Protein AF-A0A0R2QJ36-F1 (afdb_monomer_lite)

Sequence (209 aa):
MSFPIIGLIADDLTLTSFTDEANKLGVTINFSAKKFETDQLVEFSKLCDVLCIEPNHISLSALKTIQRSGVLTYPPIQTIEQLDTIQKHQPTNEMYSILVARSGHAQVSTWPISLITGNISITPVPGMSEELASRIQLSVIKLAGEIGLVGAVELIVDADDFTKLISINWLNPVVQDNLSVGSITSYAEQFLRAVLDLPLGSTEALRSY

Secondary structure (DSSP, 8-state):
-PPPEEEEES-GGGHHHHHHHHHHHTPEEEEE-SPPPHHHHHHHHTT-SEEEE-GGGS-HHHHHHHHHTT-EEES-HHHHHHHHTSPP---SS-EEEEEEEE-TT--EEEPPPEEEETTEEESSPTT--HHHHHHHHHHHHHHHHHTT--EEEEEEEESS-TTSEEEEESSS-TTHHHHHHHBSS-HHHHHHHHHTTPPPPP--BSS--

pLDDT: mean 91.34, std 8.22, range [50.97, 98.12]

Foldseek 3Di:
DQAFEEEEADAPVLCPVLCVLCVVVVYHYDYDPAQDDLVRVLVSQVVGQEYEYWPVSYDLVSVVVNVVVVHHYPPHSLLVVVVVPADADDAPFKKKKKKKAAALVGDIDIAQIWIDGPLDIDPRDPPDDPVNRVVLNVVVSVSCVVSVGFFMKIWIAHPVDRSHTHDIGHSDDSCQVVQVQFFPAGSSNQRVCRNVVHDGDGNYTPDDD

Radius of gyration: 16.8 Å; chains: 1; bounding box: 48×31×51 Å

Structure (mmCIF, N/CA/C/O backbone):
data_AF-A0A0R2QJ36-F1
#
_entry.id   AF-A0A0R2QJ36-F1
#
loop_
_atom_site.group_PDB
_atom_site.id
_atom_site.type_symbol
_atom_site.label_atom_id
_atom_site.label_alt_id
_atom_site.label_comp_id
_atom_site.label_asym_id
_atom_site.label_entity_id
_atom_site.label_seq_id
_atom_site.pdbx_PDB_ins_code
_atom_site.Cartn_x
_atom_site.Cartn_y
_atom_site.Cartn_z
_atom_site.occupancy
_atom_site.B_iso_or_equiv
_atom_site.auth_seq_id
_atom_site.auth_comp_id
_atom_site.auth_asym_id
_atom_site.auth_atom_id
_atom_site.pdbx_PDB_model_num
ATOM 1 N N . MET A 1 1 ? -27.390 6.658 9.908 1.00 54.88 1 MET A N 1
ATOM 2 C CA . MET A 1 1 ? -26.130 5.891 9.862 1.00 54.88 1 MET A CA 1
ATOM 3 C C . MET A 1 1 ? -25.014 6.893 10.069 1.00 54.88 1 MET A C 1
ATOM 5 O O . MET A 1 1 ? -25.049 7.920 9.402 1.00 54.88 1 MET A O 1
ATOM 9 N N . SER A 1 2 ? -24.128 6.680 11.039 1.00 73.50 2 SER A N 1
ATOM 10 C CA . SER A 1 2 ? -22.899 7.471 11.153 1.00 73.50 2 SER A CA 1
ATOM 11 C C . SER A 1 2 ? -21.891 6.947 10.134 1.00 73.50 2 SER A C 1
ATOM 13 O O . SER A 1 2 ? -21.828 5.740 9.905 1.00 73.50 2 SER A O 1
ATOM 15 N N . PHE A 1 3 ? -21.150 7.848 9.499 1.00 80.81 3 PHE A N 1
ATOM 16 C CA . PHE A 1 3 ? -20.017 7.463 8.664 1.00 80.81 3 PHE A CA 1
ATOM 17 C C . PHE A 1 3 ? -18.876 6.933 9.545 1.00 80.81 3 PHE A C 1
ATOM 19 O O . PHE A 1 3 ? -18.767 7.375 10.693 1.00 80.81 3 PHE A O 1
ATOM 26 N N . PRO A 1 4 ? -18.056 5.994 9.041 1.00 89.38 4 PRO A N 1
ATOM 27 C CA . PRO A 1 4 ? -16.965 5.419 9.814 1.00 89.38 4 PRO A CA 1
ATOM 28 C C . PRO A 1 4 ? -15.902 6.470 10.157 1.00 89.38 4 PRO A C 1
ATOM 30 O O . PRO A 1 4 ? -15.637 7.393 9.378 1.00 89.38 4 PRO A O 1
ATOM 33 N N . ILE A 1 5 ? -15.276 6.301 11.318 1.00 94.38 5 ILE A N 1
ATOM 34 C CA . ILE A 1 5 ? -14.146 7.094 11.793 1.00 94.38 5 ILE A CA 1
ATOM 35 C C . ILE A 1 5 ? -12.875 6.263 11.637 1.00 94.38 5 ILE A C 1
ATOM 37 O O . ILE A 1 5 ? -12.711 5.217 12.268 1.00 94.38 5 ILE A O 1
ATOM 41 N N . ILE A 1 6 ? -11.953 6.747 10.811 1.00 95.94 6 ILE A N 1
ATOM 42 C CA . ILE A 1 6 ? -10.645 6.130 10.601 1.00 95.94 6 ILE A CA 1
ATOM 43 C C . ILE A 1 6 ? -9.623 6.824 11.492 1.00 95.94 6 ILE A C 1
ATOM 45 O O . ILE A 1 6 ? -9.406 8.030 11.380 1.00 95.94 6 ILE A O 1
ATOM 49 N N . GLY A 1 7 ? -8.954 6.058 12.349 1.00 95.88 7 GLY A N 1
ATOM 50 C CA . GLY A 1 7 ? -7.774 6.526 13.064 1.00 95.88 7 GLY A CA 1
ATOM 51 C C . GLY A 1 7 ? -6.541 6.408 12.179 1.00 95.88 7 GLY A C 1
ATOM 52 O O . GLY A 1 7 ? -6.129 5.294 11.878 1.00 95.88 7 GLY A O 1
ATOM 53 N N . LEU A 1 8 ? -5.942 7.522 11.767 1.00 95.69 8 LEU A N 1
ATOM 54 C CA . LEU A 1 8 ? -4.734 7.548 10.939 1.00 95.69 8 LEU A CA 1
ATOM 55 C C . LEU A 1 8 ? -3.506 7.855 11.804 1.00 95.69 8 LEU A C 1
ATOM 57 O O . LEU A 1 8 ? -3.414 8.934 12.393 1.00 95.69 8 LEU A O 1
ATOM 61 N N . ILE A 1 9 ? -2.561 6.916 11.870 1.00 94.19 9 ILE A N 1
ATOM 62 C CA . ILE A 1 9 ? -1.315 7.044 12.634 1.00 94.19 9 ILE A CA 1
ATOM 63 C C . ILE A 1 9 ? -0.134 6.990 11.666 1.00 94.19 9 ILE A C 1
ATOM 65 O O . ILE A 1 9 ? 0.312 5.912 11.277 1.00 94.19 9 ILE A O 1
ATOM 69 N N . ALA A 1 10 ? 0.352 8.162 11.267 1.00 92.31 10 ALA A N 1
ATOM 70 C CA . ALA A 1 10 ? 1.361 8.338 10.222 1.00 92.31 10 ALA A CA 1
ATOM 71 C C . ALA A 1 10 ? 2.147 9.638 10.436 1.00 92.31 10 ALA A C 1
ATOM 73 O O . ALA A 1 10 ? 1.806 10.426 11.314 1.00 92.31 10 ALA A O 1
ATOM 74 N N . ASP A 1 11 ? 3.175 9.884 9.624 1.00 89.44 11 ASP A N 1
ATOM 75 C CA . ASP A 1 11 ? 3.871 11.177 9.609 1.00 89.44 11 ASP A CA 1
ATOM 76 C C . ASP A 1 11 ? 2.944 12.316 9.154 1.00 89.44 11 ASP A C 1
ATOM 78 O O . ASP A 1 11 ? 2.048 12.104 8.332 1.00 89.44 11 ASP A O 1
ATOM 82 N N . ASP A 1 12 ? 3.204 13.543 9.624 1.00 87.31 12 ASP A N 1
ATOM 83 C CA . ASP A 1 12 ? 2.389 14.742 9.342 1.00 87.31 12 ASP A CA 1
ATOM 84 C C . ASP A 1 12 ? 2.163 14.998 7.842 1.00 87.31 12 ASP A C 1
ATOM 86 O O . ASP A 1 12 ? 1.099 15.471 7.441 1.00 87.31 12 ASP A O 1
ATOM 90 N N . LEU A 1 13 ? 3.138 14.642 6.997 1.00 84.62 13 LEU A N 1
ATOM 91 C CA . LEU A 1 13 ? 3.058 14.803 5.539 1.00 84.62 13 LEU A CA 1
ATOM 92 C C . LEU A 1 13 ? 1.901 14.007 4.911 1.00 84.62 13 LEU A C 1
ATOM 94 O O . LEU A 1 13 ? 1.376 14.399 3.873 1.00 84.62 13 LEU A O 1
ATOM 98 N N . THR A 1 14 ? 1.465 12.933 5.570 1.00 86.25 14 THR A N 1
ATOM 99 C CA . THR A 1 14 ? 0.393 12.038 5.111 1.00 86.25 14 THR A CA 1
ATOM 100 C C . THR A 1 14 ? -1.000 12.645 5.297 1.00 86.25 14 THR A C 1
ATOM 102 O O . THR A 1 14 ? -1.954 12.267 4.619 1.00 86.25 14 THR A O 1
ATOM 105 N N . LEU A 1 15 ? -1.153 13.576 6.245 1.00 89.44 15 LEU A N 1
ATOM 106 C CA . LEU A 1 15 ? -2.470 14.001 6.713 1.00 89.44 15 LEU A CA 1
ATOM 107 C C . LEU A 1 15 ? -3.305 14.662 5.614 1.00 89.44 15 LEU A C 1
ATOM 109 O O . LEU A 1 15 ? -4.496 14.377 5.491 1.00 89.44 15 LEU A O 1
ATOM 113 N N . THR A 1 16 ? -2.692 15.554 4.836 1.00 88.75 16 THR A N 1
ATOM 114 C CA . THR A 1 16 ? -3.416 16.377 3.857 1.00 88.75 16 THR A CA 1
ATOM 115 C C . THR A 1 16 ? -4.052 15.508 2.775 1.00 88.75 16 THR A C 1
ATOM 117 O O . THR A 1 16 ? -5.259 15.593 2.560 1.00 88.75 16 THR A O 1
ATOM 120 N N . SER A 1 17 ? -3.271 14.610 2.161 1.00 87.75 17 SER A N 1
ATOM 121 C CA . SER A 1 17 ? -3.751 13.737 1.083 1.00 87.75 17 SER A CA 1
ATOM 122 C C . SER A 1 17 ? -4.883 12.827 1.556 1.00 87.75 17 SER A C 1
ATOM 124 O O . SER A 1 17 ? -5.918 12.728 0.904 1.00 87.75 17 SER A O 1
ATOM 126 N N . PHE A 1 18 ? -4.743 12.217 2.732 1.00 93.50 18 PHE A N 1
ATOM 127 C CA . PHE A 1 18 ? -5.781 11.354 3.287 1.00 93.50 18 PHE A CA 1
ATOM 128 C C . PHE A 1 18 ? -7.040 12.116 3.707 1.00 93.50 18 PHE A C 1
ATOM 130 O O . PHE A 1 18 ? -8.144 11.618 3.500 1.00 93.50 18 PHE A O 1
ATOM 137 N N . THR A 1 19 ? -6.905 13.315 4.278 1.00 93.38 19 THR A N 1
ATOM 138 C CA . THR A 1 19 ? -8.058 14.112 4.727 1.00 93.38 19 THR A CA 1
ATOM 139 C C . THR A 1 19 ? -8.895 14.591 3.548 1.00 93.38 19 THR A C 1
ATOM 141 O O . THR A 1 19 ? -10.123 14.500 3.593 1.00 93.38 19 THR A O 1
ATOM 144 N N . ASP A 1 20 ? -8.249 15.058 2.479 1.00 92.25 20 ASP A N 1
ATOM 145 C CA . ASP A 1 20 ? -8.945 15.517 1.279 1.00 92.25 20 ASP A CA 1
ATOM 146 C C . ASP A 1 20 ? -9.759 14.386 0.642 1.00 92.25 20 ASP A C 1
ATOM 148 O O . ASP A 1 20 ? -10.930 14.580 0.307 1.00 92.25 20 ASP A O 1
ATOM 152 N N . GLU A 1 21 ? -9.186 13.185 0.537 1.00 93.81 21 GLU A N 1
ATOM 153 C CA . GLU A 1 21 ? -9.889 12.025 -0.020 1.00 93.81 21 GLU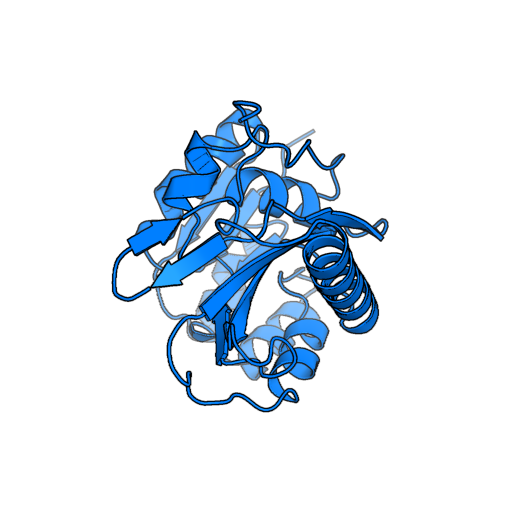 A CA 1
ATOM 154 C C . GLU A 1 21 ? -10.963 11.468 0.920 1.00 93.81 21 GLU A C 1
ATOM 156 O O . GLU A 1 21 ? -12.056 11.109 0.475 1.00 93.81 21 GLU A O 1
ATOM 161 N N . ALA A 1 22 ? -10.720 11.465 2.232 1.00 94.69 22 ALA A N 1
ATOM 162 C CA . ALA A 1 22 ? -11.727 11.068 3.211 1.00 94.69 22 ALA A CA 1
ATOM 163 C C . ALA A 1 22 ? -12.959 11.979 3.159 1.00 94.69 22 ALA A C 1
ATOM 165 O O . ALA A 1 22 ? -14.085 11.479 3.150 1.00 94.69 22 ALA A O 1
ATOM 166 N N . ASN A 1 23 ? -12.765 13.294 3.021 1.00 93.44 23 ASN A N 1
ATOM 167 C CA . ASN A 1 23 ? -13.860 14.252 2.871 1.00 93.44 23 ASN A CA 1
ATOM 168 C C . ASN A 1 23 ? -14.714 13.965 1.626 1.00 93.44 23 ASN A C 1
ATOM 170 O O . ASN A 1 23 ? -15.942 14.020 1.707 1.00 93.44 23 ASN A O 1
ATOM 174 N N . LYS A 1 24 ? -14.094 13.606 0.490 1.00 92.94 24 LYS A N 1
ATOM 175 C CA . LYS A 1 24 ? -14.824 13.213 -0.732 1.00 92.94 24 LYS A CA 1
ATOM 176 C C . LYS A 1 24 ? -15.654 11.942 -0.526 1.00 92.94 24 LYS A C 1
ATOM 178 O O . LYS A 1 24 ? -16.744 11.831 -1.083 1.00 92.94 24 LYS A O 1
ATOM 183 N N . LEU A 1 25 ? -15.158 11.007 0.286 1.00 93.50 25 LEU A N 1
ATOM 184 C CA . LEU A 1 25 ? -15.832 9.749 0.621 1.00 93.50 25 LEU A CA 1
ATOM 185 C C . LEU A 1 25 ? -16.828 9.874 1.793 1.00 93.50 25 LEU A C 1
ATOM 187 O O . LEU A 1 25 ? -17.519 8.906 2.112 1.00 93.50 25 LEU A O 1
ATOM 191 N N . GLY A 1 26 ? -16.923 11.044 2.436 1.00 93.44 26 GLY A N 1
ATOM 192 C CA . GLY A 1 26 ? -17.766 11.265 3.616 1.00 93.44 26 GLY A CA 1
ATOM 193 C C . GLY A 1 26 ? -17.237 10.605 4.895 1.00 93.44 26 GLY A C 1
ATOM 194 O O . GLY A 1 26 ? -18.002 10.366 5.822 1.00 93.44 26 GLY A O 1
ATOM 195 N N . VAL A 1 27 ? -15.946 10.290 4.951 1.00 94.25 27 VAL A N 1
ATOM 196 C CA . VAL A 1 27 ? -15.282 9.573 6.046 1.00 94.25 27 VAL A CA 1
ATOM 197 C C . VAL A 1 27 ? -14.584 10.571 6.964 1.00 94.25 27 VAL A C 1
ATOM 199 O O . VAL A 1 27 ? -14.000 11.547 6.501 1.00 94.25 27 VAL A O 1
ATOM 202 N N . THR A 1 28 ? -14.614 10.330 8.275 1.00 95.00 28 THR A N 1
ATOM 203 C CA . THR A 1 28 ? -13.884 11.173 9.235 1.00 95.00 28 THR A CA 1
ATOM 204 C C . THR A 1 28 ? -12.513 10.576 9.523 1.00 95.00 28 THR A C 1
ATOM 206 O O . THR A 1 28 ? -12.419 9.391 9.839 1.00 95.00 28 THR A O 1
ATOM 209 N N . ILE A 1 29 ? -11.460 11.397 9.471 1.00 95.56 29 ILE A N 1
ATOM 210 C CA . ILE A 1 29 ? -10.122 11.012 9.931 1.00 95.56 29 ILE A CA 1
ATOM 211 C C . ILE A 1 29 ? -9.854 11.606 11.311 1.00 95.56 29 ILE A C 1
ATOM 213 O O . ILE A 1 29 ? -9.909 12.819 11.506 1.00 95.56 29 ILE A O 1
ATOM 217 N N . ASN A 1 30 ? -9.515 10.737 12.258 1.00 95.19 30 ASN A N 1
ATOM 218 C CA . ASN A 1 30 ? -8.891 11.105 13.518 1.00 95.19 30 ASN A CA 1
ATOM 219 C C . ASN A 1 30 ? -7.384 10.856 13.388 1.00 95.19 30 ASN A C 1
ATOM 221 O O . ASN A 1 30 ? -6.963 9.713 13.235 1.00 95.19 30 ASN A O 1
ATOM 225 N N . PHE A 1 31 ? -6.568 11.907 13.389 1.00 94.38 31 PHE A N 1
ATOM 226 C CA . PHE A 1 31 ? -5.141 11.801 13.081 1.00 94.38 31 PHE A CA 1
ATOM 227 C C . PHE A 1 31 ? -4.252 11.897 14.320 1.00 94.38 31 PHE A C 1
ATOM 229 O O . PHE A 1 31 ? -4.514 12.680 15.235 1.00 94.38 31 PHE A O 1
ATOM 236 N N . SER A 1 32 ? -3.143 11.157 14.310 1.00 91.69 32 SER A N 1
ATOM 237 C CA . SER A 1 32 ? -2.049 11.340 15.259 1.00 91.69 32 SER A CA 1
ATOM 238 C C . SER A 1 32 ? -0.691 11.055 14.622 1.00 91.69 32 SER A C 1
ATOM 240 O O . SER A 1 32 ? -0.417 9.931 14.211 1.00 91.69 32 SER A O 1
ATOM 242 N N . ALA A 1 33 ? 0.205 12.042 14.664 1.00 85.25 33 ALA A N 1
ATOM 243 C CA . ALA A 1 33 ? 1.618 11.871 14.314 1.00 85.25 33 ALA A CA 1
ATOM 244 C C . ALA A 1 33 ? 2.479 11.302 15.457 1.00 85.25 33 ALA A C 1
ATOM 246 O O . ALA A 1 33 ? 3.693 11.144 15.331 1.00 85.25 33 ALA A O 1
ATOM 247 N N . LYS A 1 34 ? 1.884 11.027 16.624 1.00 76.25 34 LYS A N 1
ATOM 248 C CA . LYS A 1 34 ? 2.636 10.591 17.804 1.00 76.25 34 LYS A CA 1
ATOM 249 C C . LYS A 1 34 ? 2.948 9.101 17.736 1.00 76.25 34 LYS A C 1
ATOM 251 O O . LYS A 1 34 ? 2.073 8.289 17.447 1.00 76.25 34 LYS A O 1
ATOM 256 N N . LYS A 1 35 ? 4.168 8.738 18.145 1.00 75.06 35 LYS A N 1
ATOM 257 C CA . LYS A 1 35 ? 4.455 7.373 18.600 1.00 75.06 35 LYS A CA 1
ATOM 258 C C . LYS A 1 35 ? 3.649 7.116 19.866 1.00 75.06 35 LYS A C 1
ATOM 260 O O . LYS A 1 35 ? 3.690 7.922 20.796 1.00 75.06 35 LYS A O 1
ATOM 265 N N . PHE A 1 36 ? 2.911 6.017 19.879 1.00 75.06 36 PHE A N 1
ATOM 266 C CA . PHE A 1 36 ? 2.071 5.648 21.006 1.00 75.06 36 PHE A CA 1
ATOM 267 C C . PHE A 1 36 ? 2.750 4.590 21.871 1.00 75.06 36 PHE A C 1
ATOM 269 O O . PHE A 1 36 ? 3.241 3.581 21.365 1.00 75.06 36 PHE A O 1
ATOM 276 N N . GLU A 1 37 ? 2.679 4.783 23.186 1.00 77.69 37 GLU A N 1
ATOM 277 C CA . GLU A 1 37 ? 2.738 3.663 24.125 1.00 77.69 37 GLU A CA 1
ATOM 278 C C . GLU A 1 37 ? 1.424 2.866 24.061 1.00 77.69 37 GLU A C 1
ATOM 280 O O . GLU A 1 37 ? 0.375 3.404 23.692 1.00 77.69 37 GLU A O 1
ATOM 285 N N . THR A 1 38 ? 1.457 1.586 24.443 1.00 78.38 38 THR A N 1
ATOM 286 C CA . THR A 1 38 ? 0.316 0.660 24.262 1.00 78.38 38 THR A CA 1
ATOM 287 C C . THR A 1 38 ? -0.993 1.201 24.855 1.00 78.38 38 THR A C 1
ATOM 289 O O . THR A 1 38 ? -2.022 1.175 24.182 1.00 78.38 38 THR A O 1
ATOM 292 N N . ASP A 1 39 ? -0.963 1.755 26.069 1.00 83.81 39 ASP A N 1
ATOM 293 C CA . ASP A 1 39 ? -2.165 2.264 26.747 1.00 83.81 39 ASP A CA 1
ATOM 294 C C . ASP A 1 39 ? -2.781 3.468 26.021 1.00 83.81 39 ASP A C 1
ATOM 296 O O . ASP A 1 39 ? -3.999 3.575 25.877 1.00 83.81 39 ASP A O 1
ATOM 300 N N . GLN A 1 40 ? -1.936 4.366 25.511 1.00 87.19 40 GLN A N 1
ATOM 301 C CA . GLN A 1 40 ? -2.388 5.541 24.768 1.00 87.19 40 GLN A CA 1
ATOM 302 C C . GLN A 1 40 ? -3.023 5.141 23.435 1.00 87.19 40 GLN A C 1
ATOM 304 O O . GLN A 1 40 ? -3.995 5.757 22.998 1.00 87.19 40 GLN A O 1
ATOM 309 N N . LEU A 1 41 ? -2.485 4.099 22.799 1.00 88.25 41 LEU A N 1
ATOM 310 C CA . LEU A 1 41 ? -3.016 3.577 21.551 1.00 88.25 41 LEU A CA 1
ATOM 311 C C . LEU A 1 41 ? -4.391 2.928 21.748 1.00 88.25 41 LEU A C 1
ATOM 313 O O . LEU A 1 41 ? -5.279 3.114 20.919 1.00 88.25 41 LEU A O 1
ATOM 317 N N . VAL A 1 42 ? -4.598 2.228 22.869 1.00 87.38 42 VAL A N 1
ATOM 318 C CA . VAL A 1 42 ? -5.911 1.683 23.242 1.00 87.38 42 VAL A CA 1
ATOM 319 C C . VAL A 1 42 ? -6.929 2.807 23.442 1.00 87.38 42 VAL A C 1
ATOM 321 O O .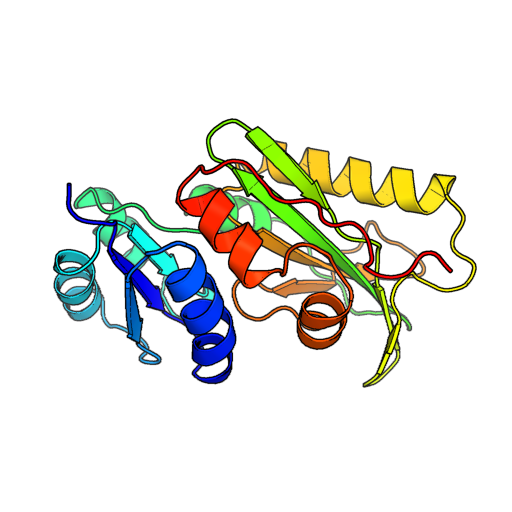 VAL A 1 42 ? -8.022 2.727 22.887 1.00 87.38 42 VAL A O 1
ATOM 324 N N . GLU A 1 43 ? -6.595 3.878 24.167 1.00 89.81 43 GLU A N 1
ATOM 325 C CA . GLU A 1 43 ? -7.519 5.014 24.327 1.00 89.81 43 GLU A CA 1
ATOM 326 C C . GLU A 1 43 ? -7.841 5.700 22.993 1.00 89.81 43 GLU A C 1
ATOM 328 O O . GLU A 1 43 ? -9.005 5.985 22.716 1.00 89.81 43 GLU A O 1
ATOM 333 N N . PHE A 1 44 ? -6.839 5.902 22.132 1.00 91.56 44 PHE A N 1
ATOM 334 C CA . PHE A 1 44 ? -7.050 6.451 20.791 1.00 91.56 44 PHE A CA 1
ATOM 335 C C . PHE A 1 44 ? -7.961 5.556 19.938 1.00 91.56 44 PHE A C 1
ATOM 337 O O . PHE A 1 44 ? -8.850 6.048 19.242 1.00 91.56 44 PHE A O 1
ATOM 344 N N . SER A 1 45 ? -7.793 4.235 20.043 1.00 90.81 45 SER A N 1
ATOM 345 C CA . SER A 1 45 ? -8.580 3.261 19.283 1.00 90.81 45 SER A CA 1
ATOM 346 C C . SER A 1 45 ? -10.075 3.293 19.604 1.00 90.81 45 SER A C 1
ATOM 348 O O . SER A 1 45 ? -10.884 3.066 18.715 1.00 90.81 45 SER A O 1
ATOM 350 N N . LYS A 1 46 ? -10.467 3.660 20.833 1.00 91.19 46 LYS A N 1
ATOM 351 C CA . LYS A 1 46 ? -11.884 3.765 21.233 1.00 91.19 46 LYS A CA 1
ATOM 352 C C . LYS A 1 46 ? -12.648 4.866 20.495 1.00 91.19 46 LYS A C 1
ATOM 354 O O . LYS A 1 46 ? -13.873 4.890 20.543 1.00 91.19 46 LYS A O 1
ATOM 359 N N . LEU A 1 47 ? -11.931 5.799 19.874 1.00 91.81 47 LEU A N 1
ATOM 360 C CA . LEU A 1 47 ? -12.502 6.907 19.111 1.00 91.81 47 LEU A CA 1
ATOM 361 C C . LEU A 1 47 ? -12.665 6.575 17.622 1.00 91.81 47 LEU A C 1
ATOM 363 O O . LEU A 1 47 ? -13.115 7.434 16.870 1.00 91.81 47 LEU A O 1
ATOM 367 N N . CYS A 1 48 ? -12.253 5.381 17.191 1.00 93.56 48 CYS A N 1
ATOM 368 C CA . CYS A 1 48 ? -12.159 5.003 15.787 1.00 93.56 48 CYS A CA 1
ATOM 369 C C . CYS A 1 48 ? -12.842 3.650 15.550 1.00 93.56 48 CYS A C 1
ATOM 371 O O . CYS A 1 48 ? -12.808 2.772 16.408 1.00 93.56 48 CYS A O 1
ATOM 373 N N . ASP A 1 49 ? -13.412 3.455 14.364 1.00 92.75 49 ASP A N 1
ATOM 374 C CA . ASP A 1 49 ? -13.952 2.158 13.941 1.00 92.75 49 ASP A CA 1
ATOM 375 C C . ASP A 1 49 ? -12.837 1.239 13.413 1.00 92.75 49 ASP A C 1
ATOM 377 O O . ASP A 1 49 ? -12.865 0.022 13.604 1.00 92.75 49 ASP A O 1
ATOM 381 N N . VAL A 1 50 ? -11.832 1.831 12.759 1.00 94.12 50 VAL A N 1
ATOM 382 C CA . VAL A 1 50 ? -10.647 1.145 12.224 1.00 94.12 50 VAL A CA 1
ATOM 383 C C . VAL A 1 50 ? -9.403 2.014 12.404 1.00 94.12 50 VAL A C 1
ATOM 385 O O . VAL A 1 50 ? -9.498 3.243 12.440 1.00 94.12 50 VAL A O 1
ATOM 388 N N . LEU A 1 51 ? -8.229 1.389 12.485 1.00 95.56 51 LEU A N 1
ATOM 389 C CA . LEU A 1 51 ? -6.940 2.078 12.544 1.00 95.56 51 LEU A CA 1
ATOM 390 C C . LEU A 1 51 ? -6.111 1.806 11.289 1.00 95.56 51 LEU A C 1
ATOM 392 O O . LEU A 1 51 ? -5.899 0.654 10.929 1.00 95.56 51 LEU A O 1
ATOM 396 N N . CYS A 1 52 ? -5.586 2.859 10.677 1.00 95.75 52 CYS A N 1
ATOM 397 C CA . CYS A 1 52 ? -4.644 2.824 9.565 1.00 95.75 52 CYS A CA 1
ATOM 398 C C . CYS A 1 52 ? -3.294 3.335 10.069 1.00 95.75 52 CYS A C 1
ATOM 400 O O . CYS A 1 52 ? -3.203 4.457 10.568 1.00 95.75 52 CYS A O 1
ATOM 402 N N . ILE A 1 53 ? -2.264 2.497 10.006 1.00 93.75 53 ILE A N 1
ATOM 403 C CA . ILE A 1 53 ? -1.040 2.680 10.786 1.00 93.75 53 ILE A CA 1
ATOM 404 C C . ILE A 1 53 ? 0.177 2.526 9.884 1.00 93.75 53 ILE A C 1
ATOM 406 O O . ILE A 1 53 ? 0.262 1.567 9.122 1.00 93.75 53 ILE A O 1
ATOM 410 N N . GLU A 1 54 ? 1.144 3.429 10.023 1.00 91.62 54 GLU A N 1
ATOM 411 C CA . GLU A 1 54 ? 2.488 3.240 9.485 1.00 91.62 54 GLU A CA 1
ATOM 412 C C . GLU A 1 54 ? 3.230 2.226 10.378 1.00 91.62 54 GLU A C 1
ATOM 414 O O . GLU A 1 54 ? 3.504 2.536 11.546 1.00 91.62 54 GLU A O 1
ATOM 419 N N . PRO A 1 55 ? 3.557 1.007 9.901 1.00 88.00 55 PRO A N 1
ATOM 420 C CA . PRO A 1 55 ? 4.072 -0.065 10.760 1.00 88.00 55 PRO A CA 1
ATOM 421 C C . PRO A 1 55 ? 5.351 0.289 11.528 1.00 88.00 55 PRO A C 1
ATOM 423 O O . PRO A 1 55 ? 5.595 -0.248 12.604 1.00 88.00 55 PRO A O 1
ATOM 426 N N . ASN A 1 56 ? 6.146 1.240 11.032 1.00 84.56 56 ASN A N 1
ATOM 427 C CA . ASN A 1 56 ? 7.364 1.699 11.705 1.00 84.56 56 ASN A CA 1
ATOM 428 C C . ASN A 1 56 ? 7.101 2.576 12.948 1.00 84.56 56 ASN A C 1
ATOM 430 O O . ASN A 1 56 ? 8.027 2.860 13.713 1.00 84.56 56 ASN A O 1
ATOM 434 N N . HIS A 1 57 ? 5.864 3.034 13.167 1.00 85.06 57 HIS A N 1
ATOM 435 C CA . HIS A 1 57 ? 5.508 3.917 14.285 1.00 85.06 57 HIS A CA 1
ATOM 436 C C . HIS A 1 57 ? 5.069 3.164 15.540 1.00 85.06 57 HIS A C 1
ATOM 438 O O . HIS A 1 57 ? 5.108 3.735 16.633 1.00 85.06 57 HIS A O 1
ATOM 444 N N . ILE A 1 58 ? 4.655 1.901 15.399 1.00 86.31 58 ILE A N 1
ATOM 445 C CA . ILE A 1 58 ? 4.032 1.117 16.467 1.00 86.31 58 ILE A CA 1
ATOM 446 C C . ILE A 1 58 ? 4.639 -0.285 16.495 1.00 86.31 58 ILE A C 1
ATOM 448 O O . ILE A 1 58 ? 4.780 -0.940 15.470 1.00 86.31 58 ILE A O 1
ATOM 452 N N . SER A 1 59 ? 4.976 -0.781 17.685 1.00 87.69 59 SER A N 1
ATOM 453 C CA . SER A 1 59 ? 5.503 -2.137 17.829 1.00 87.69 59 SER A CA 1
ATOM 454 C C . SER A 1 59 ? 4.444 -3.204 17.515 1.00 87.69 59 SER A C 1
ATOM 456 O O . SER A 1 59 ? 3.267 -3.070 17.861 1.00 87.69 59 SER A O 1
ATOM 458 N N . LEU A 1 60 ? 4.872 -4.335 16.941 1.00 87.69 60 LEU A N 1
ATOM 459 C CA . LEU A 1 60 ? 3.986 -5.477 16.672 1.00 87.69 60 LEU A CA 1
ATOM 460 C C . LEU A 1 60 ? 3.277 -5.998 17.937 1.00 87.69 60 LEU A C 1
ATOM 462 O O . LEU A 1 60 ? 2.150 -6.485 17.861 1.00 87.69 60 LEU A O 1
ATOM 466 N N . SER A 1 61 ? 3.906 -5.901 19.113 1.00 88.56 61 SER A N 1
ATOM 467 C CA . SER A 1 61 ? 3.291 -6.304 20.386 1.00 88.56 61 SER A CA 1
ATOM 468 C C . SER A 1 61 ? 2.129 -5.394 20.792 1.00 88.56 61 SER A C 1
ATOM 470 O O . SER A 1 61 ? 1.099 -5.895 21.255 1.00 88.56 61 SER A O 1
ATOM 472 N N . ALA A 1 62 ? 2.257 -4.081 20.582 1.00 89.50 62 ALA A N 1
ATOM 473 C CA . ALA A 1 62 ? 1.172 -3.134 20.809 1.00 89.50 62 ALA A CA 1
ATOM 474 C C . ALA A 1 62 ? 0.014 -3.400 19.834 1.00 89.50 62 ALA A C 1
ATOM 476 O O . ALA A 1 62 ? -1.119 -3.578 20.282 1.00 89.50 62 ALA A O 1
ATOM 477 N N . LEU A 1 63 ? 0.300 -3.568 18.535 1.00 90.44 63 LEU A N 1
ATOM 478 C CA . LEU A 1 63 ? -0.714 -3.906 17.523 1.00 90.44 63 LEU A CA 1
ATOM 479 C C . LEU A 1 63 ? -1.499 -5.174 17.891 1.00 90.44 63 LEU A C 1
ATOM 481 O O . LEU A 1 63 ? -2.730 -5.172 17.879 1.00 90.44 63 LEU A O 1
ATOM 485 N N . LYS A 1 64 ? -0.806 -6.241 18.315 1.00 91.06 64 LYS A N 1
ATOM 486 C CA . LYS A 1 64 ? -1.447 -7.492 18.764 1.00 91.06 64 LYS A CA 1
ATOM 487 C C . LYS A 1 64 ? -2.342 -7.293 19.987 1.00 91.06 64 LYS A C 1
ATOM 489 O O . LYS A 1 64 ? -3.336 -8.000 20.136 1.00 91.06 64 LYS A O 1
ATOM 494 N N . THR A 1 65 ? -2.004 -6.356 20.868 1.00 90.06 65 THR A N 1
ATOM 495 C CA . THR A 1 65 ? -2.818 -6.041 22.052 1.00 90.06 65 THR A CA 1
ATOM 496 C C . THR A 1 65 ? -4.139 -5.386 21.650 1.00 90.06 65 THR A C 1
ATOM 498 O O . THR A 1 65 ? -5.191 -5.786 22.142 1.00 90.06 65 THR A O 1
ATOM 501 N N . ILE A 1 66 ? -4.111 -4.459 20.695 1.00 89.25 66 ILE A N 1
ATOM 502 C CA . ILE A 1 66 ? -5.310 -3.750 20.214 1.00 89.25 66 ILE A CA 1
ATOM 503 C C . ILE A 1 66 ? -6.195 -4.627 19.341 1.00 89.25 66 ILE A C 1
ATOM 505 O O . ILE A 1 66 ? -7.422 -4.585 19.447 1.00 89.25 66 ILE A O 1
ATOM 509 N N . GLN A 1 67 ? -5.587 -5.501 18.542 1.00 89.12 67 GLN A N 1
ATOM 510 C CA . GLN A 1 67 ? -6.346 -6.484 17.781 1.00 89.12 67 GLN A CA 1
ATOM 511 C C . GLN A 1 67 ? -7.143 -7.413 18.715 1.00 89.12 67 GLN A C 1
ATOM 513 O O . GLN A 1 67 ? -8.293 -7.742 18.431 1.00 89.12 67 GLN A O 1
ATOM 518 N N . ARG A 1 68 ? -6.585 -7.781 19.881 1.00 89.31 68 ARG A N 1
ATOM 519 C CA . ARG A 1 68 ? -7.307 -8.560 20.908 1.00 89.31 68 ARG A CA 1
ATOM 520 C C . ARG A 1 68 ? -8.461 -7.795 21.555 1.00 89.31 68 ARG A C 1
ATOM 522 O O . ARG A 1 68 ? -9.395 -8.439 22.019 1.00 89.31 68 ARG A O 1
ATOM 529 N N . SER A 1 69 ? -8.426 -6.460 21.577 1.00 85.50 69 SER A N 1
ATOM 530 C CA . SER A 1 69 ? -9.572 -5.643 22.000 1.00 85.50 69 SER A CA 1
ATOM 531 C C . SER A 1 69 ? -10.654 -5.490 20.922 1.00 85.50 69 SER A C 1
ATOM 533 O O . SER A 1 69 ? -11.650 -4.817 21.163 1.00 85.50 69 SER A O 1
ATOM 535 N N . GLY A 1 70 ? -10.494 -6.135 19.760 1.00 86.50 70 GLY A N 1
ATOM 536 C CA . GLY A 1 70 ? -11.498 -6.177 18.693 1.00 86.50 70 GLY A CA 1
ATOM 537 C C . GLY A 1 70 ? -11.404 -5.037 17.678 1.00 86.50 70 GLY A C 1
ATOM 538 O O . GLY A 1 70 ? -12.256 -4.948 16.800 1.00 86.50 70 GLY A O 1
ATOM 539 N N . VAL A 1 71 ? -10.379 -4.187 17.770 1.00 89.12 71 VAL A N 1
ATOM 540 C CA . VAL A 1 71 ? -10.162 -3.086 16.824 1.00 89.12 71 VAL A CA 1
ATOM 541 C C . VAL A 1 71 ? -9.451 -3.614 15.582 1.00 89.12 71 VAL A C 1
ATOM 543 O O . VAL A 1 71 ? -8.440 -4.316 15.680 1.00 89.12 71 VAL A O 1
ATOM 546 N N . LEU A 1 72 ? -9.969 -3.259 14.407 1.00 92.38 72 LEU A N 1
ATOM 547 C CA . LEU A 1 72 ? -9.354 -3.601 13.127 1.00 92.38 72 LEU A CA 1
ATOM 548 C C . LEU A 1 72 ? -8.184 -2.661 12.829 1.00 92.38 72 LEU A C 1
ATOM 550 O O . LEU A 1 72 ? -8.302 -1.443 12.969 1.00 92.38 72 LEU A O 1
ATOM 554 N N . THR A 1 73 ? -7.066 -3.232 12.388 1.00 94.50 73 THR A N 1
ATOM 555 C CA . THR A 1 73 ? -5.850 -2.492 12.031 1.00 94.50 73 THR A CA 1
ATOM 556 C C . THR A 1 73 ? -5.450 -2.783 10.593 1.00 94.50 73 THR A C 1
ATOM 558 O O . THR A 1 73 ? -5.423 -3.948 10.187 1.00 94.50 73 THR A O 1
ATOM 561 N N . TYR A 1 74 ? -5.073 -1.738 9.866 1.00 95.81 74 TYR A N 1
ATOM 562 C CA . TYR A 1 74 ? -4.581 -1.793 8.501 1.00 95.81 74 TYR A CA 1
ATOM 563 C C . TYR A 1 74 ? -3.192 -1.143 8.409 1.00 95.81 74 TYR A C 1
ATOM 565 O O . TYR A 1 74 ? -3.012 -0.035 8.920 1.00 95.81 74 TYR A O 1
ATOM 573 N N . PRO A 1 75 ? -2.216 -1.806 7.767 1.00 95.25 75 PRO A N 1
ATOM 574 C CA . PRO A 1 75 ? -2.333 -3.148 7.188 1.00 95.25 75 PRO A CA 1
ATOM 575 C C . PRO A 1 75 ? -2.579 -4.245 8.246 1.00 95.25 75 PRO A C 1
ATOM 577 O O . PRO A 1 75 ? -2.256 -4.051 9.423 1.00 95.25 75 PRO A O 1
ATOM 580 N N . PRO A 1 76 ? -3.169 -5.396 7.863 1.00 95.56 76 PRO A N 1
ATOM 581 C CA . PRO A 1 76 ? -3.344 -6.512 8.785 1.00 95.56 76 PRO A CA 1
ATOM 582 C C . PRO A 1 76 ? -1.998 -6.960 9.367 1.00 95.56 76 PRO A C 1
ATOM 584 O O . PRO A 1 76 ? -0.999 -7.019 8.653 1.00 95.56 76 PRO A O 1
ATOM 587 N N . ILE A 1 77 ? -1.965 -7.338 10.650 1.00 94.56 77 ILE A N 1
ATOM 588 C CA . ILE A 1 77 ? -0.715 -7.745 11.324 1.00 94.56 77 ILE A CA 1
ATOM 589 C C . ILE A 1 77 ? -0.023 -8.893 10.579 1.00 94.56 77 ILE A C 1
ATOM 591 O O . ILE A 1 77 ? 1.190 -8.866 10.399 1.00 94.56 77 ILE A O 1
ATOM 595 N N . GLN A 1 78 ? -0.799 -9.860 10.086 1.00 94.56 78 GLN A N 1
ATOM 596 C CA . GLN A 1 78 ? -0.281 -10.969 9.285 1.00 94.56 78 GLN A CA 1
ATOM 597 C C . GLN A 1 78 ? 0.418 -10.483 8.005 1.00 94.56 78 GLN A C 1
ATOM 599 O O . GLN A 1 78 ? 1.476 -10.998 7.657 1.00 94.56 78 GLN A O 1
ATOM 604 N N . THR A 1 79 ? -0.141 -9.481 7.324 1.00 95.81 79 THR A N 1
ATOM 605 C CA . THR A 1 79 ? 0.468 -8.879 6.132 1.00 95.81 79 THR A CA 1
ATOM 606 C C . THR A 1 79 ? 1.823 -8.258 6.459 1.00 95.81 79 THR A C 1
ATOM 608 O O . THR A 1 79 ? 2.776 -8.471 5.712 1.00 95.81 79 THR A O 1
ATOM 611 N N . ILE A 1 80 ? 1.929 -7.540 7.584 1.00 94.81 80 ILE A N 1
ATOM 612 C CA . ILE A 1 80 ? 3.202 -6.963 8.045 1.00 94.81 80 ILE A CA 1
ATOM 613 C C . ILE A 1 80 ? 4.217 -8.087 8.289 1.00 94.81 80 ILE A C 1
ATOM 615 O O . ILE A 1 80 ? 5.309 -8.062 7.730 1.00 94.81 80 ILE A O 1
ATOM 619 N N . GLU A 1 81 ? 3.830 -9.110 9.058 1.00 94.56 81 GLU A N 1
ATOM 620 C CA . GLU A 1 81 ? 4.703 -10.242 9.386 1.00 94.56 81 GLU A CA 1
ATOM 621 C C . GLU A 1 81 ? 5.185 -10.987 8.134 1.00 94.56 81 GLU A C 1
ATOM 623 O O . GLU A 1 81 ? 6.363 -11.318 8.043 1.00 94.56 81 GLU A O 1
ATOM 628 N N . GLN A 1 82 ? 4.307 -11.229 7.154 1.00 95.31 82 GLN A N 1
ATOM 629 C CA . GLN A 1 82 ? 4.679 -11.891 5.901 1.00 95.31 82 GLN A CA 1
ATOM 630 C C . GLN A 1 82 ? 5.643 -11.041 5.066 1.00 95.31 82 GLN A C 1
ATOM 632 O O . GLN A 1 82 ? 6.625 -11.577 4.552 1.00 95.31 82 GLN A O 1
ATOM 637 N N . LEU A 1 83 ? 5.415 -9.730 4.952 1.00 93.00 83 LEU A N 1
ATOM 638 C CA . LEU A 1 83 ? 6.307 -8.836 4.206 1.00 93.00 83 LEU A CA 1
ATOM 639 C C . LEU A 1 83 ? 7.680 -8.683 4.866 1.00 93.00 83 LEU A C 1
ATOM 641 O O . LEU A 1 83 ? 8.684 -8.608 4.160 1.00 93.00 83 LEU A O 1
ATOM 645 N N . ASP A 1 84 ? 7.749 -8.712 6.197 1.00 91.44 84 ASP A N 1
ATOM 646 C CA . ASP A 1 84 ? 9.017 -8.666 6.932 1.00 91.44 84 ASP A CA 1
ATOM 647 C C . ASP A 1 84 ? 9.886 -9.918 6.720 1.00 91.44 84 ASP A C 1
ATOM 649 O O . ASP A 1 84 ? 11.096 -9.869 6.945 1.00 91.44 84 ASP A O 1
ATOM 653 N N . THR A 1 85 ? 9.312 -11.031 6.240 1.00 94.31 85 THR A N 1
ATOM 654 C CA . THR A 1 85 ? 10.098 -12.219 5.853 1.00 94.31 85 THR A CA 1
ATOM 655 C C . THR A 1 85 ? 10.820 -12.068 4.514 1.00 94.31 85 THR A C 1
ATOM 657 O O . THR A 1 85 ? 11.735 -12.842 4.221 1.00 94.31 85 THR A O 1
ATOM 660 N N . ILE A 1 86 ? 10.432 -11.087 3.694 1.00 94.06 86 ILE A N 1
ATOM 661 C CA . ILE A 1 86 ? 11.012 -10.883 2.368 1.00 94.06 86 ILE A CA 1
ATOM 662 C C . ILE A 1 86 ? 12.368 -10.193 2.510 1.00 94.06 86 ILE A C 1
ATOM 664 O O . ILE A 1 86 ? 12.500 -9.130 3.120 1.00 94.06 86 ILE A O 1
ATOM 668 N N . GLN A 1 87 ? 13.396 -10.788 1.904 1.00 96.00 87 GLN A N 1
ATOM 669 C CA . GLN A 1 87 ? 14.738 -10.220 1.903 1.00 96.00 87 GLN A CA 1
ATOM 670 C C . GLN A 1 87 ? 14.770 -8.881 1.153 1.00 96.00 87 GLN A C 1
ATOM 672 O O . GLN A 1 87 ? 14.435 -8.806 -0.031 1.00 96.00 87 GLN A O 1
ATOM 677 N N . LYS A 1 88 ? 15.255 -7.842 1.838 1.00 96.94 88 LYS A N 1
ATOM 678 C CA . LYS A 1 88 ? 15.522 -6.523 1.254 1.00 96.94 88 LYS A CA 1
ATOM 679 C C . LYS A 1 88 ? 16.946 -6.463 0.696 1.00 96.94 88 LYS A C 1
ATOM 681 O O . LYS A 1 88 ? 17.881 -6.994 1.299 1.00 96.94 88 LYS A O 1
ATOM 686 N N . HIS A 1 89 ? 17.100 -5.811 -0.447 1.00 97.62 89 HIS A N 1
ATOM 687 C CA . HIS A 1 89 ? 18.351 -5.663 -1.183 1.00 97.62 89 HIS A CA 1
ATOM 688 C C . HIS A 1 89 ? 18.753 -4.187 -1.263 1.00 97.62 89 HIS A C 1
ATOM 690 O O . HIS A 1 89 ? 17.965 -3.294 -0.959 1.00 97.62 89 HIS A O 1
ATOM 696 N N . GLN A 1 90 ? 20.000 -3.933 -1.654 1.00 95.50 90 GLN A N 1
ATOM 697 C CA . GLN A 1 90 ? 20.449 -2.590 -2.021 1.00 95.50 90 GLN A CA 1
ATOM 698 C C . GLN A 1 90 ? 20.186 -2.360 -3.512 1.00 95.50 90 GLN A C 1
ATOM 700 O O . GLN A 1 90 ? 20.347 -3.310 -4.282 1.00 95.50 90 GLN A O 1
ATOM 705 N N . PRO A 1 91 ? 19.792 -1.142 -3.920 1.00 93.62 91 PRO A N 1
ATOM 706 C CA . PRO A 1 91 ? 19.552 -0.846 -5.323 1.00 93.62 91 PRO A CA 1
ATOM 707 C C . PRO A 1 91 ? 20.873 -0.835 -6.093 1.00 93.62 91 PRO A C 1
ATOM 709 O O . PRO A 1 91 ? 21.880 -0.311 -5.611 1.00 93.62 91 PRO A O 1
ATOM 712 N N . THR A 1 92 ? 20.866 -1.400 -7.297 1.00 91.31 92 THR A N 1
ATOM 713 C CA . THR A 1 92 ? 22.031 -1.403 -8.190 1.00 91.31 92 THR A CA 1
ATOM 714 C C . THR A 1 92 ? 22.185 -0.050 -8.878 1.00 91.31 92 THR A C 1
ATOM 716 O O . THR A 1 92 ? 23.287 0.498 -8.934 1.00 91.31 92 THR A O 1
ATOM 719 N N . ASN A 1 93 ? 21.077 0.498 -9.384 1.00 90.44 93 ASN A N 1
ATOM 720 C CA . ASN A 1 93 ? 21.034 1.803 -10.031 1.00 90.44 93 ASN A CA 1
ATOM 721 C C . ASN A 1 93 ? 19.624 2.410 -9.930 1.00 90.44 93 ASN A C 1
ATOM 723 O O . ASN A 1 93 ? 19.277 3.020 -8.919 1.00 90.44 93 ASN A O 1
ATOM 727 N N . GLU A 1 94 ? 18.801 2.214 -10.959 1.00 96.12 94 GLU A N 1
ATOM 728 C CA . GLU A 1 94 ? 17.420 2.684 -10.995 1.00 96.12 94 GLU A CA 1
ATOM 729 C C . GLU A 1 94 ? 16.495 1.709 -10.262 1.00 96.12 94 GLU A C 1
ATOM 731 O O . GLU A 1 94 ? 16.808 0.530 -10.073 1.00 96.12 94 GLU A O 1
ATOM 736 N N . MET A 1 95 ? 15.339 2.208 -9.837 1.00 97.62 95 MET A N 1
ATOM 737 C CA . MET A 1 95 ? 14.338 1.413 -9.133 1.00 97.62 95 MET A CA 1
ATOM 738 C C . MET A 1 95 ? 12.983 1.547 -9.814 1.00 97.62 95 MET A C 1
ATOM 740 O O . MET A 1 95 ? 12.663 2.590 -10.386 1.00 97.62 95 MET A O 1
ATOM 744 N N . TYR A 1 96 ? 12.156 0.514 -9.703 1.00 97.69 96 TYR A N 1
ATOM 745 C CA . TYR A 1 96 ? 10.742 0.597 -10.041 1.00 97.69 96 TYR A CA 1
ATOM 746 C C . TYR A 1 96 ? 9.910 0.754 -8.771 1.00 97.69 96 TYR A C 1
ATOM 748 O O . TYR A 1 96 ? 10.101 0.013 -7.809 1.00 97.69 96 TYR A O 1
ATOM 756 N N . SER A 1 97 ? 8.969 1.697 -8.786 1.00 97.56 97 SER A N 1
ATOM 757 C CA . SER A 1 97 ? 7.888 1.781 -7.804 1.00 97.56 97 SER A CA 1
ATOM 758 C C . SER A 1 97 ? 6.629 1.147 -8.378 1.00 97.56 97 SER A C 1
ATOM 760 O O . SER A 1 97 ? 6.199 1.459 -9.496 1.00 97.56 97 SER A O 1
ATOM 762 N N . ILE A 1 98 ? 6.059 0.223 -7.609 1.00 97.50 98 ILE A N 1
ATOM 763 C CA . ILE A 1 98 ? 4.853 -0.509 -7.967 1.00 97.50 98 ILE A CA 1
ATOM 764 C C . ILE A 1 98 ? 3.843 -0.326 -6.838 1.00 97.50 98 ILE A C 1
ATOM 766 O O . ILE A 1 98 ? 4.021 -0.845 -5.735 1.00 97.50 98 ILE A O 1
ATOM 770 N N . LEU A 1 99 ? 2.767 0.402 -7.131 1.00 97.19 99 LEU A N 1
ATOM 771 C CA . LEU A 1 99 ? 1.638 0.559 -6.222 1.00 97.19 99 LEU A CA 1
ATOM 772 C C . LEU A 1 99 ? 0.597 -0.530 -6.467 1.00 97.19 99 LEU A C 1
ATOM 774 O O . LEU A 1 99 ? 0.203 -0.784 -7.611 1.00 97.19 99 LEU A O 1
ATOM 778 N N . VAL A 1 100 ? 0.103 -1.119 -5.382 1.00 97.62 100 VAL A N 1
ATOM 779 C CA . VAL A 1 100 ? -1.010 -2.070 -5.403 1.00 97.62 100 VAL A CA 1
ATOM 780 C C . VAL A 1 100 ? -1.991 -1.763 -4.282 1.00 97.62 100 VAL A C 1
ATOM 782 O O . VAL A 1 100 ? -1.598 -1.495 -3.150 1.00 97.62 100 VAL A O 1
ATOM 785 N N . ALA A 1 101 ? -3.280 -1.821 -4.599 1.00 97.62 101 ALA A N 1
ATOM 786 C CA . ALA A 1 101 ? -4.368 -1.758 -3.636 1.00 97.62 101 ALA A CA 1
ATOM 787 C C . ALA A 1 101 ? -5.190 -3.042 -3.704 1.00 97.62 101 ALA A C 1
ATOM 789 O O . ALA A 1 101 ? -5.441 -3.559 -4.794 1.00 97.62 101 ALA A O 1
ATOM 790 N N . ARG A 1 102 ? -5.625 -3.546 -2.548 1.00 98.00 102 ARG A N 1
ATOM 791 C CA . ARG A 1 102 ? -6.475 -4.732 -2.439 1.00 98.00 102 ARG A CA 1
ATOM 792 C C . ARG A 1 102 ? -7.536 -4.544 -1.353 1.00 98.00 102 ARG A C 1
ATOM 794 O O . ARG A 1 102 ? -7.196 -4.161 -0.239 1.00 98.00 102 ARG A O 1
ATOM 801 N N . SER A 1 103 ? -8.807 -4.818 -1.659 1.00 97.12 103 SER A N 1
ATOM 802 C CA . SER A 1 103 ? -9.921 -4.722 -0.694 1.00 97.12 103 SER A CA 1
ATOM 803 C C . SER A 1 103 ? -10.178 -6.041 0.051 1.00 97.12 103 SER A C 1
ATOM 805 O O . SER A 1 103 ? -9.666 -7.100 -0.332 1.00 97.12 103 SER A O 1
ATOM 807 N N . GLY A 1 104 ? -11.008 -5.993 1.101 1.00 90.31 104 GLY A N 1
ATOM 808 C CA . GLY A 1 104 ? -11.448 -7.174 1.856 1.00 90.31 104 GLY A CA 1
ATOM 809 C C . GLY A 1 104 ? -12.138 -8.233 0.985 1.00 90.31 104 GLY A C 1
ATOM 810 O O . GLY A 1 104 ? -11.842 -9.420 1.119 1.00 90.31 104 GLY A O 1
ATOM 811 N N . HIS A 1 105 ? -12.958 -7.814 0.013 1.00 92.62 105 HIS A N 1
ATOM 812 C CA . HIS A 1 105 ? -13.558 -8.690 -1.012 1.00 92.62 105 HIS A CA 1
ATOM 813 C C . HIS A 1 105 ? -12.641 -9.001 -2.209 1.00 92.62 105 HIS A C 1
ATOM 815 O O . HIS A 1 105 ? -13.116 -9.358 -3.286 1.00 92.62 105 HIS A O 1
ATOM 821 N N . ALA A 1 106 ? -11.320 -8.900 -2.036 1.00 91.06 106 ALA A N 1
ATOM 822 C CA . ALA A 1 106 ? -10.315 -9.287 -3.027 1.00 91.06 106 ALA A CA 1
ATOM 823 C C . ALA A 1 106 ? -10.375 -8.529 -4.368 1.00 91.06 106 ALA A C 1
ATOM 825 O O . ALA A 1 106 ? -9.778 -8.978 -5.348 1.00 91.06 106 ALA A O 1
ATOM 826 N N . GLN A 1 107 ? -11.025 -7.359 -4.412 1.00 96.81 107 GLN A N 1
ATOM 827 C CA . GLN A 1 107 ? -10.788 -6.401 -5.492 1.00 96.81 107 GLN A CA 1
ATOM 828 C C . GLN A 1 107 ? -9.311 -6.009 -5.470 1.00 96.81 107 GLN A C 1
ATOM 830 O O . GLN A 1 107 ? -8.751 -5.837 -4.388 1.00 96.81 107 GLN A O 1
ATOM 835 N N . VAL A 1 108 ? -8.687 -5.854 -6.636 1.00 97.19 108 VAL A N 1
ATOM 836 C CA . VAL A 1 108 ? -7.281 -5.461 -6.745 1.00 97.19 108 VAL A CA 1
ATOM 837 C C . VAL A 1 108 ? -7.102 -4.426 -7.847 1.00 97.19 108 VAL A C 1
ATOM 839 O O . VAL A 1 108 ? -7.740 -4.507 -8.897 1.00 97.19 108 VAL A O 1
ATOM 842 N N . SER A 1 109 ? -6.235 -3.448 -7.611 1.00 95.81 109 SER A N 1
ATOM 843 C CA . SER A 1 109 ? -5.853 -2.448 -8.607 1.00 95.81 109 SER A CA 1
ATOM 844 C C . SER A 1 109 ? -4.368 -2.140 -8.501 1.00 95.81 109 SER A C 1
ATOM 846 O O . SER A 1 109 ? -3.803 -2.130 -7.408 1.00 95.81 109 SER A O 1
ATOM 848 N N . THR A 1 110 ? -3.745 -1.866 -9.642 1.00 95.75 110 THR A N 1
ATOM 849 C CA . THR A 1 110 ? -2.352 -1.423 -9.736 1.00 95.75 110 THR A CA 1
ATOM 850 C C . THR A 1 110 ? -2.276 -0.184 -10.608 1.00 95.75 110 THR A C 1
ATOM 852 O O . THR A 1 110 ? -3.024 -0.062 -11.579 1.00 95.75 110 THR A O 1
ATOM 855 N N . TRP A 1 111 ? -1.357 0.719 -10.299 1.00 94.94 111 TRP A N 1
ATOM 856 C CA . TRP A 1 111 ? -1.073 1.879 -11.141 1.00 94.94 111 TRP A CA 1
ATOM 857 C C . TRP A 1 111 ? -0.039 1.514 -12.217 1.00 94.94 111 TRP A C 1
ATOM 859 O O . TRP A 1 111 ? 0.611 0.461 -12.119 1.00 94.94 111 TRP A O 1
ATOM 869 N N . PRO A 1 112 ? 0.127 2.346 -13.261 1.00 93.94 112 PRO A N 1
ATOM 870 C CA . PRO A 1 112 ? 1.288 2.248 -14.134 1.00 93.94 112 PRO A CA 1
ATOM 871 C C . PRO A 1 112 ? 2.580 2.290 -13.310 1.00 93.94 112 PRO A C 1
ATOM 873 O O . PRO A 1 112 ? 2.692 3.071 -12.369 1.00 93.94 112 PRO A O 1
ATOM 876 N N . ILE A 1 113 ? 3.545 1.439 -13.660 1.00 95.38 113 ILE A N 1
ATOM 877 C CA . ILE A 1 113 ? 4.819 1.340 -12.936 1.00 95.38 113 ILE A CA 1
ATOM 878 C C . ILE A 1 113 ? 5.598 2.641 -13.127 1.00 95.38 113 ILE A C 1
ATOM 880 O O . ILE A 1 113 ? 5.653 3.175 -14.241 1.00 95.38 113 ILE A O 1
ATOM 884 N N . SER A 1 114 ? 6.218 3.122 -12.055 1.00 95.56 114 SER A N 1
ATOM 885 C CA . SER A 1 114 ? 7.032 4.335 -12.062 1.00 95.56 114 SER A CA 1
ATOM 886 C C . SER A 1 114 ? 8.519 3.993 -12.012 1.00 95.56 114 SER A C 1
ATOM 888 O O . SER A 1 114 ? 8.935 3.126 -11.249 1.00 95.56 114 SER A O 1
ATOM 890 N N . LEU A 1 115 ? 9.335 4.704 -12.787 1.00 96.12 115 LEU A N 1
ATOM 891 C CA . LEU A 1 115 ? 10.795 4.683 -12.670 1.00 96.12 115 LEU A CA 1
ATOM 892 C C . LEU A 1 115 ? 11.220 5.685 -11.597 1.00 96.12 115 LEU A C 1
ATOM 894 O O . LEU A 1 115 ? 10.731 6.811 -11.615 1.00 96.12 115 LEU A O 1
ATOM 898 N N . ILE A 1 116 ? 12.145 5.313 -10.716 1.00 95.75 116 ILE A N 1
ATOM 899 C CA . ILE A 1 116 ? 12.812 6.210 -9.768 1.00 95.75 116 ILE A CA 1
ATOM 900 C C . ILE A 1 116 ? 14.301 6.255 -10.116 1.00 95.75 116 ILE A C 1
ATOM 902 O O . ILE A 1 116 ? 14.981 5.228 -10.120 1.00 95.75 116 ILE A O 1
ATOM 906 N N . THR A 1 117 ? 14.804 7.460 -10.382 1.00 93.38 117 THR A N 1
ATOM 907 C CA . THR A 1 117 ? 16.210 7.726 -10.703 1.00 93.38 117 THR A CA 1
ATOM 908 C C . THR A 1 117 ? 16.662 9.003 -9.988 1.00 93.38 117 THR A C 1
ATOM 910 O O . THR A 1 117 ? 16.164 10.107 -10.231 1.00 93.38 117 THR A O 1
ATOM 913 N N . GLY A 1 118 ? 17.554 8.848 -9.004 1.00 88.06 118 GLY A N 1
ATOM 914 C CA . GLY A 1 118 ? 17.903 9.923 -8.070 1.00 88.06 118 GLY A CA 1
ATOM 915 C C . GLY A 1 118 ? 16.671 10.466 -7.332 1.00 88.06 118 GLY A C 1
ATOM 916 O O . GLY A 1 118 ? 15.959 9.716 -6.673 1.00 88.06 118 GLY A O 1
ATOM 917 N N . ASN A 1 119 ? 16.413 11.770 -7.468 1.00 86.12 119 ASN A N 1
ATOM 918 C CA . ASN A 1 119 ? 15.281 12.458 -6.826 1.00 86.12 119 ASN A CA 1
ATOM 919 C C . ASN A 1 119 ? 14.085 12.660 -7.771 1.00 86.12 119 ASN A C 1
ATOM 921 O O . ASN A 1 119 ? 13.211 13.479 -7.495 1.00 86.12 119 ASN A O 1
ATOM 925 N N . ILE A 1 120 ? 14.080 11.985 -8.921 1.00 89.31 120 ILE A N 1
ATOM 926 C CA . ILE A 1 120 ? 13.046 12.126 -9.944 1.00 89.31 120 ILE A CA 1
ATOM 927 C C . ILE A 1 120 ? 12.315 10.797 -10.071 1.00 89.31 120 ILE A C 1
ATOM 929 O O . ILE A 1 120 ? 12.934 9.731 -10.058 1.00 89.31 120 ILE A O 1
ATOM 933 N N . SER A 1 121 ? 10.998 10.869 -10.245 1.00 92.12 121 SER A N 1
ATOM 934 C CA . SER A 1 121 ? 10.202 9.731 -10.681 1.00 92.12 121 SER A CA 1
ATOM 935 C C . SER A 1 121 ? 9.434 10.039 -11.964 1.00 92.12 121 SER A C 1
ATOM 937 O O . SER A 1 121 ? 8.992 11.167 -12.187 1.00 92.12 121 SER A O 1
ATOM 939 N N . ILE A 1 122 ? 9.314 9.035 -12.833 1.00 91.62 122 ILE A N 1
ATOM 940 C CA . ILE A 1 122 ? 8.658 9.133 -14.143 1.00 91.62 122 ILE A CA 1
ATOM 941 C C . ILE A 1 122 ? 7.608 8.033 -14.237 1.00 91.62 122 ILE A C 1
ATOM 943 O O . ILE A 1 122 ? 7.901 6.874 -13.953 1.00 91.62 122 ILE A O 1
ATOM 947 N N . THR A 1 123 ? 6.390 8.397 -14.637 1.00 91.44 123 THR A N 1
ATOM 948 C CA . THR A 1 123 ? 5.272 7.457 -14.772 1.00 91.44 123 THR A CA 1
ATOM 949 C C . THR A 1 123 ? 4.572 7.661 -16.115 1.00 91.44 123 THR A C 1
ATOM 951 O O . THR A 1 123 ? 4.199 8.799 -16.403 1.00 91.44 123 THR A O 1
ATOM 954 N N . PRO A 1 124 ? 4.351 6.602 -16.916 1.00 92.00 124 PRO A N 1
ATOM 955 C CA . PRO A 1 124 ? 4.887 5.241 -16.759 1.00 92.00 124 PRO A CA 1
ATOM 956 C C . PRO A 1 124 ? 6.413 5.170 -16.988 1.00 92.00 124 PRO A C 1
ATOM 958 O O . PRO A 1 124 ? 7.009 6.131 -17.476 1.00 92.00 124 PRO A O 1
ATOM 961 N N . VAL A 1 125 ? 7.049 4.032 -16.671 1.00 93.88 125 VAL A N 1
ATOM 962 C CA . VAL A 1 125 ? 8.463 3.768 -17.019 1.00 93.88 125 VAL A CA 1
ATOM 963 C C . VAL A 1 125 ? 8.685 3.965 -18.530 1.00 93.88 125 VAL A C 1
ATOM 965 O O . VAL A 1 125 ? 8.062 3.259 -19.332 1.00 93.88 125 VAL A O 1
ATOM 968 N N . PRO A 1 126 ? 9.592 4.866 -18.953 1.00 93.06 126 PRO A N 1
ATOM 969 C CA . PRO A 1 126 ? 9.893 5.068 -20.367 1.00 93.06 126 PRO A CA 1
ATOM 970 C C . PRO A 1 126 ? 10.467 3.809 -21.026 1.00 93.06 126 PRO A C 1
ATOM 972 O O . PRO A 1 126 ? 11.410 3.208 -20.519 1.00 93.06 126 PRO A O 1
ATOM 975 N N . GLY A 1 127 ? 9.926 3.420 -22.183 1.00 91.56 127 GLY A N 1
ATOM 976 C CA . GLY A 1 127 ? 10.455 2.307 -22.984 1.00 91.56 127 GLY A CA 1
ATOM 977 C C . GLY A 1 127 ? 10.207 0.903 -22.415 1.00 91.56 127 GLY A C 1
ATOM 978 O O . GLY A 1 127 ? 10.659 -0.075 -23.009 1.00 91.56 127 GLY A O 1
ATOM 979 N N . MET A 1 128 ? 9.478 0.772 -21.303 1.00 95.44 128 MET A N 1
ATOM 980 C CA . MET A 1 128 ? 9.089 -0.529 -20.764 1.00 95.44 128 MET A CA 1
ATOM 981 C C . MET A 1 128 ? 8.069 -1.212 -21.685 1.00 95.44 128 MET A C 1
ATOM 983 O O . MET A 1 128 ? 7.040 -0.636 -22.029 1.00 95.44 128 MET A O 1
ATOM 987 N N . SER A 1 129 ? 8.341 -2.463 -22.062 1.00 96.25 129 SER A N 1
ATOM 988 C CA . SER A 1 129 ? 7.388 -3.269 -22.836 1.00 96.25 129 SER A CA 1
ATOM 989 C C . SER A 1 129 ? 6.127 -3.604 -22.028 1.00 96.25 129 SER A C 1
ATOM 991 O O . SER A 1 129 ? 6.207 -3.849 -20.822 1.00 96.25 129 SER A O 1
ATOM 993 N N . GLU A 1 130 ? 4.978 -3.704 -22.702 1.00 95.00 130 GLU A N 1
ATOM 994 C CA . GLU A 1 130 ? 3.712 -4.131 -22.084 1.00 95.00 130 GLU A CA 1
ATOM 995 C C . GLU A 1 130 ? 3.810 -5.521 -21.439 1.00 95.00 130 GLU A C 1
ATOM 997 O O . GLU A 1 130 ? 3.213 -5.765 -20.389 1.00 95.00 130 GLU A O 1
ATOM 1002 N N . GLU A 1 131 ? 4.598 -6.427 -22.030 1.00 97.19 131 GLU A N 1
ATOM 1003 C CA . GLU A 1 131 ? 4.829 -7.771 -21.494 1.00 97.19 131 GLU A CA 1
ATOM 1004 C C . GLU A 1 131 ? 5.539 -7.716 -20.134 1.00 97.19 131 GLU A C 1
ATOM 1006 O O . GLU A 1 131 ? 5.103 -8.357 -19.174 1.00 97.19 131 GLU A O 1
ATOM 1011 N N . LEU A 1 132 ? 6.607 -6.916 -20.023 1.00 97.00 132 LEU A N 1
ATOM 1012 C CA . LEU A 1 132 ? 7.322 -6.723 -18.760 1.00 97.00 132 LEU A CA 1
ATOM 1013 C C . LEU A 1 132 ? 6.424 -6.052 -17.714 1.00 97.00 132 LEU A C 1
ATOM 1015 O O . LEU A 1 132 ? 6.365 -6.531 -16.581 1.00 97.00 132 LEU A O 1
ATOM 1019 N N . ALA A 1 133 ? 5.696 -5.000 -18.099 1.00 96.31 133 ALA A N 1
ATOM 1020 C CA . ALA A 1 133 ? 4.778 -4.294 -17.208 1.00 96.31 133 ALA A CA 1
ATOM 1021 C C . ALA A 1 133 ? 3.708 -5.239 -16.640 1.00 96.31 133 ALA A C 1
ATOM 1023 O O . ALA A 1 133 ? 3.533 -5.330 -15.423 1.00 96.31 133 ALA A O 1
ATOM 1024 N N . SER A 1 134 ? 3.073 -6.022 -17.518 1.00 96.69 134 SER A N 1
ATOM 1025 C CA . SER A 1 134 ? 2.063 -7.016 -17.146 1.00 96.69 134 SER A CA 1
ATOM 1026 C C . SER A 1 134 ? 2.644 -8.085 -16.226 1.00 96.69 134 SER A C 1
ATOM 1028 O O . SER A 1 134 ? 2.022 -8.462 -15.234 1.00 96.69 134 SER A O 1
ATOM 1030 N N . ARG A 1 135 ? 3.861 -8.566 -16.509 1.00 98.12 135 ARG A N 1
ATOM 1031 C CA . ARG A 1 135 ? 4.537 -9.567 -15.674 1.00 98.12 135 ARG A CA 1
ATOM 1032 C C . ARG A 1 135 ? 4.804 -9.051 -14.261 1.00 98.12 135 ARG A C 1
ATOM 1034 O O . ARG A 1 135 ? 4.560 -9.784 -13.301 1.00 98.12 135 ARG A O 1
ATOM 1041 N N . ILE A 1 136 ? 5.277 -7.813 -14.124 1.00 98.00 136 ILE A N 1
ATOM 1042 C CA . ILE A 1 136 ? 5.527 -7.186 -12.820 1.00 98.00 136 ILE A CA 1
ATOM 1043 C C . ILE A 1 136 ? 4.205 -6.991 -12.064 1.00 98.00 136 ILE A C 1
ATOM 1045 O O . ILE A 1 136 ? 4.077 -7.458 -10.932 1.00 98.00 136 ILE A O 1
ATOM 1049 N N . GLN A 1 137 ? 3.194 -6.390 -12.700 1.00 97.00 137 GLN A N 1
ATOM 1050 C CA . GLN A 1 137 ? 1.889 -6.140 -12.075 1.00 97.00 137 GLN A CA 1
ATOM 1051 C C . GLN A 1 137 ? 1.204 -7.437 -11.630 1.00 97.00 137 GLN A C 1
ATOM 1053 O O . GLN A 1 137 ? 0.757 -7.531 -10.490 1.00 97.00 137 GLN A O 1
ATOM 1058 N N . LEU A 1 138 ? 1.189 -8.479 -12.471 1.00 97.62 138 LEU A N 1
ATOM 1059 C CA . LEU A 1 138 ? 0.644 -9.789 -12.098 1.00 97.62 138 LEU A CA 1
ATOM 1060 C C . LEU A 1 138 ? 1.395 -10.420 -10.921 1.00 97.62 138 LEU A C 1
ATOM 1062 O O . LEU A 1 138 ? 0.773 -11.084 -10.092 1.00 97.62 138 LEU A O 1
ATOM 1066 N N . SER A 1 139 ? 2.714 -10.232 -10.837 1.00 98.00 139 SER A N 1
ATOM 1067 C CA . SER A 1 139 ? 3.514 -10.742 -9.717 1.00 98.00 139 SER A CA 1
ATOM 1068 C C . SER A 1 139 ? 3.138 -10.045 -8.408 1.00 98.00 139 SER A C 1
ATOM 1070 O O . SER A 1 139 ? 2.927 -10.712 -7.398 1.00 98.00 139 SER A O 1
ATOM 1072 N N . VAL A 1 140 ? 2.955 -8.723 -8.438 1.00 97.38 140 VAL A N 1
ATOM 1073 C CA . VAL A 1 140 ? 2.543 -7.945 -7.261 1.00 97.38 140 VAL A CA 1
ATOM 1074 C C . VAL A 1 140 ? 1.088 -8.218 -6.864 1.00 97.38 140 VAL A C 1
ATOM 1076 O O . VAL A 1 140 ? 0.795 -8.329 -5.677 1.00 97.38 140 VAL A O 1
ATOM 1079 N N . ILE A 1 141 ? 0.178 -8.414 -7.824 1.00 97.88 141 ILE A N 1
ATOM 1080 C CA . ILE A 1 141 ? -1.212 -8.823 -7.553 1.00 97.88 141 ILE A CA 1
ATOM 1081 C C . ILE A 1 141 ? -1.253 -10.177 -6.831 1.00 97.88 141 ILE A C 1
ATOM 1083 O O . ILE A 1 141 ? -1.998 -10.338 -5.861 1.00 97.88 141 ILE A O 1
ATOM 1087 N N . LYS A 1 142 ? -0.442 -11.147 -7.277 1.00 97.62 142 LYS A N 1
ATOM 1088 C CA . LYS A 1 142 ? -0.325 -12.455 -6.614 1.00 97.62 142 LYS A CA 1
ATOM 1089 C C . LYS A 1 142 ? 0.211 -12.307 -5.198 1.00 97.62 142 LYS A C 1
ATOM 1091 O O . LYS A 1 142 ? -0.433 -12.797 -4.275 1.00 97.62 142 LYS A O 1
ATOM 1096 N N . LEU A 1 143 ? 1.307 -11.563 -5.028 1.00 97.00 143 LEU A N 1
ATOM 1097 C CA . LEU A 1 143 ? 1.876 -11.280 -3.714 1.00 97.00 143 LEU A CA 1
ATOM 1098 C C . LEU A 1 143 ? 0.824 -10.666 -2.783 1.00 97.00 143 LEU A C 1
ATOM 1100 O O . LEU A 1 143 ? 0.623 -11.184 -1.693 1.00 97.00 143 LEU A O 1
ATOM 1104 N N . ALA A 1 144 ? 0.096 -9.634 -3.227 1.00 97.44 144 ALA A N 1
ATOM 1105 C CA . ALA A 1 144 ? -0.963 -8.983 -2.451 1.00 97.44 144 ALA A CA 1
ATOM 1106 C C . ALA A 1 144 ? -2.057 -9.964 -1.991 1.00 97.44 144 ALA A C 1
ATOM 1108 O O . ALA A 1 144 ? -2.570 -9.844 -0.877 1.00 97.44 144 ALA A O 1
ATOM 1109 N N . GLY A 1 145 ? -2.409 -10.947 -2.825 1.00 97.00 145 GLY A N 1
ATOM 1110 C CA . GLY A 1 145 ? -3.311 -12.035 -2.449 1.00 97.00 145 GLY A CA 1
ATOM 1111 C C . GLY A 1 145 ? -2.709 -12.990 -1.414 1.00 97.00 145 GLY A C 1
ATOM 1112 O O . GLY A 1 145 ? -3.367 -13.307 -0.426 1.00 97.00 145 GLY A O 1
ATOM 1113 N N . GLU A 1 146 ? -1.462 -13.416 -1.617 1.00 96.19 146 GLU A N 1
ATOM 1114 C CA . GLU A 1 146 ? -0.740 -14.365 -0.754 1.00 96.19 146 GLU A CA 1
ATOM 1115 C C . GLU A 1 146 ? -0.465 -13.814 0.652 1.00 96.19 146 GLU A C 1
ATOM 1117 O O . GLU A 1 146 ? -0.531 -14.558 1.633 1.00 96.19 146 GLU A O 1
ATOM 1122 N N . ILE A 1 147 ? -0.196 -12.509 0.760 1.00 95.75 147 ILE A N 1
ATOM 1123 C CA . ILE A 1 147 ? 0.033 -11.827 2.044 1.00 95.75 147 ILE A CA 1
ATOM 1124 C C . ILE A 1 147 ? -1.259 -11.339 2.717 1.00 95.75 147 ILE A C 1
ATOM 1126 O O . ILE A 1 147 ? -1.211 -10.666 3.750 1.00 95.75 147 ILE A O 1
ATOM 1130 N N . GLY A 1 148 ? -2.419 -11.602 2.105 1.00 95.81 148 GLY A N 1
ATOM 1131 C CA . GLY A 1 148 ? -3.713 -11.137 2.600 1.00 95.81 148 GLY A CA 1
ATOM 1132 C C . GLY A 1 148 ? -3.828 -9.613 2.708 1.00 95.81 148 GLY A C 1
ATOM 1133 O O . GLY A 1 148 ? -4.463 -9.128 3.642 1.00 95.81 148 GLY A O 1
ATOM 1134 N N . LEU A 1 149 ? -3.221 -8.856 1.783 1.00 97.69 149 LEU A N 1
ATOM 1135 C CA . LEU A 1 149 ? -3.229 -7.390 1.808 1.00 97.69 149 LEU A CA 1
ATOM 1136 C C . LEU A 1 149 ? -4.667 -6.855 1.859 1.00 97.69 149 LEU A C 1
ATOM 1138 O O . LEU A 1 149 ? -5.500 -7.229 1.029 1.00 97.69 149 LEU A O 1
ATOM 1142 N N . VAL A 1 150 ? -4.928 -5.936 2.787 1.00 97.62 150 VAL A N 1
ATOM 1143 C CA . VAL A 1 150 ? -6.107 -5.063 2.773 1.00 97.62 150 VAL A CA 1
ATOM 1144 C C . VAL A 1 150 ? -5.638 -3.627 2.979 1.00 97.62 150 VAL A C 1
ATOM 1146 O O . VAL A 1 150 ? -4.931 -3.346 3.948 1.00 97.62 150 VAL A O 1
ATOM 1149 N N . GLY A 1 151 ? -6.004 -2.743 2.052 1.00 96.88 151 GLY A N 1
ATOM 1150 C CA . GLY A 1 151 ? -5.461 -1.388 1.938 1.00 96.88 151 GLY A CA 1
ATOM 1151 C C . GLY A 1 151 ? -4.651 -1.227 0.652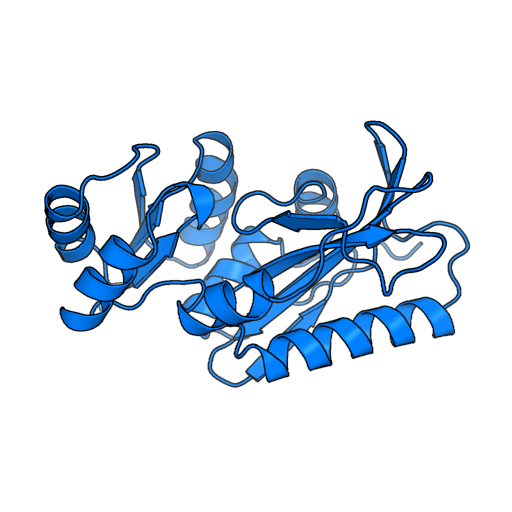 1.00 96.88 151 GLY A C 1
ATOM 1152 O O . GLY A 1 151 ? -4.943 -1.869 -0.358 1.00 96.88 151 GLY A O 1
ATOM 1153 N N . ALA A 1 152 ? -3.624 -0.384 0.688 1.00 96.56 152 ALA A N 1
ATOM 1154 C CA . ALA A 1 152 ? -2.665 -0.224 -0.400 1.00 96.56 152 ALA A CA 1
ATOM 1155 C C . ALA A 1 152 ? -1.227 -0.217 0.132 1.00 96.56 152 ALA A C 1
ATOM 1157 O O . ALA A 1 152 ? -1.005 0.002 1.325 1.00 96.56 152 ALA A O 1
ATOM 1158 N N . VAL A 1 153 ? -0.272 -0.518 -0.748 1.00 97.00 153 VAL A N 1
ATOM 1159 C CA . VAL A 1 153 ? 1.162 -0.533 -0.444 1.00 97.00 153 VAL A CA 1
ATOM 1160 C C . VAL A 1 153 ? 1.982 -0.189 -1.689 1.00 97.00 153 VAL A C 1
ATOM 1162 O O . VAL A 1 153 ? 1.591 -0.512 -2.815 1.00 97.00 153 VAL A O 1
ATOM 1165 N N . GLU A 1 154 ? 3.132 0.447 -1.483 1.00 97.50 154 GLU A N 1
ATOM 1166 C CA . GLU A 1 154 ? 4.179 0.633 -2.485 1.00 97.50 154 GLU A CA 1
ATOM 1167 C C . GLU A 1 154 ? 5.312 -0.359 -2.271 1.00 97.50 154 GLU A C 1
ATOM 1169 O O . GLU A 1 154 ? 5.867 -0.458 -1.175 1.00 97.50 154 GLU A O 1
ATOM 1174 N N . LEU A 1 155 ? 5.692 -1.047 -3.343 1.00 97.81 155 LEU A N 1
ATOM 1175 C CA . LEU A 1 155 ? 6.887 -1.876 -3.393 1.00 97.81 155 LEU A CA 1
ATOM 1176 C C . LEU A 1 155 ? 7.922 -1.191 -4.279 1.00 97.81 155 LEU A C 1
ATOM 1178 O O . LEU A 1 155 ? 7.652 -0.917 -5.450 1.00 97.81 155 LEU A O 1
ATOM 1182 N N . ILE A 1 156 ? 9.106 -0.946 -3.723 1.00 97.94 156 ILE A N 1
ATOM 1183 C CA . ILE A 1 156 ? 10.267 -0.488 -4.483 1.00 97.94 156 ILE A CA 1
ATOM 1184 C C . ILE A 1 156 ? 11.135 -1.698 -4.793 1.00 97.94 156 ILE A C 1
ATOM 1186 O O . ILE A 1 156 ? 11.555 -2.408 -3.877 1.00 97.94 156 ILE A O 1
ATOM 1190 N N . VAL A 1 157 ? 11.415 -1.931 -6.071 1.00 98.06 157 VAL A N 1
ATOM 1191 C CA . VAL A 1 157 ? 12.239 -3.050 -6.549 1.00 98.06 157 VAL A CA 1
ATOM 1192 C C . VAL A 1 157 ? 13.378 -2.550 -7.431 1.00 98.06 157 VAL A C 1
ATOM 1194 O O . VAL A 1 157 ? 13.312 -1.449 -7.976 1.00 98.06 157 VAL A O 1
ATOM 1197 N N . ASP A 1 158 ? 14.430 -3.349 -7.568 1.00 97.62 158 ASP A N 1
ATOM 1198 C CA . ASP A 1 158 ? 15.542 -3.045 -8.472 1.00 97.62 158 ASP A CA 1
ATOM 1199 C C . ASP A 1 158 ? 15.076 -3.075 -9.944 1.00 97.62 158 ASP A C 1
ATOM 1201 O O . ASP A 1 158 ? 14.314 -3.961 -10.338 1.00 97.62 158 ASP A O 1
ATOM 1205 N N . ALA A 1 159 ? 15.486 -2.096 -10.759 1.00 96.06 159 ALA A N 1
ATOM 1206 C CA . ALA A 1 159 ? 15.052 -2.014 -12.156 1.00 96.06 159 ALA A CA 1
ATOM 1207 C C . ALA A 1 159 ? 15.703 -3.078 -13.062 1.00 96.06 159 ALA A C 1
ATOM 1209 O O . ALA A 1 159 ? 15.069 -3.533 -14.016 1.00 96.06 159 ALA A O 1
ATOM 1210 N N . ASP A 1 160 ? 16.931 -3.510 -12.753 1.00 95.38 160 ASP A N 1
ATOM 1211 C CA . ASP A 1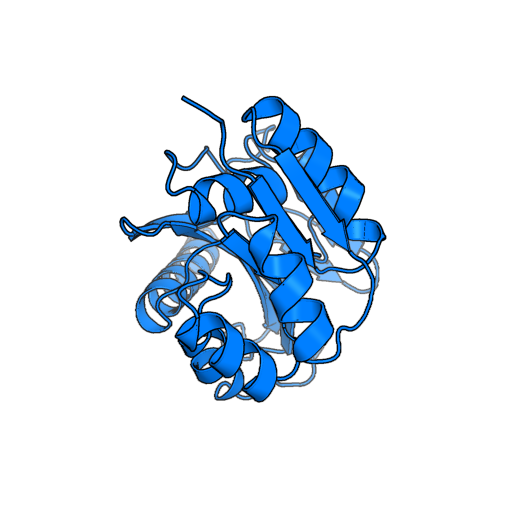 160 ? 17.628 -4.566 -13.498 1.00 95.38 160 ASP A CA 1
ATOM 1212 C C . ASP A 1 160 ? 17.113 -5.961 -13.101 1.00 95.38 160 ASP A C 1
ATOM 1214 O O . ASP A 1 160 ? 17.168 -6.911 -13.888 1.00 95.38 160 ASP A O 1
ATOM 1218 N N . ASP A 1 161 ? 16.584 -6.094 -11.880 1.00 96.44 161 ASP A N 1
ATOM 1219 C CA . ASP A 1 161 ? 16.007 -7.327 -11.348 1.00 96.44 161 ASP A CA 1
ATOM 1220 C C . ASP A 1 161 ? 14.828 -7.048 -10.403 1.00 96.44 161 ASP A C 1
ATOM 1222 O O . ASP A 1 161 ? 14.970 -7.015 -9.178 1.00 96.44 161 ASP A O 1
ATOM 1226 N N . PHE A 1 162 ? 13.626 -6.929 -10.980 1.00 96.19 162 PHE A N 1
ATOM 1227 C CA . PHE A 1 162 ? 12.398 -6.590 -10.246 1.00 96.19 162 PHE A CA 1
ATOM 1228 C C . PHE A 1 162 ? 11.994 -7.610 -9.166 1.00 96.19 162 PHE A C 1
ATOM 1230 O O . PHE A 1 162 ? 11.053 -7.369 -8.411 1.00 96.19 162 PHE A O 1
ATOM 1237 N N . THR A 1 163 ? 12.666 -8.765 -9.087 1.00 96.12 163 THR A N 1
ATOM 1238 C CA . THR A 1 163 ? 12.442 -9.746 -8.014 1.00 96.12 163 THR A CA 1
ATOM 1239 C C . THR A 1 163 ? 13.119 -9.344 -6.702 1.00 96.12 163 THR A C 1
ATOM 1241 O O . THR A 1 163 ? 12.750 -9.839 -5.636 1.00 96.12 163 THR A O 1
ATOM 1244 N N . LYS A 1 164 ? 14.079 -8.413 -6.753 1.00 97.62 164 LYS A N 1
ATOM 1245 C CA . LYS A 1 164 ? 14.764 -7.875 -5.579 1.00 97.62 164 LYS A CA 1
ATOM 1246 C C . LYS A 1 164 ? 13.986 -6.709 -4.995 1.00 97.62 164 LYS A C 1
ATOM 1248 O O . LYS A 1 164 ? 14.046 -5.585 -5.489 1.00 97.62 164 LYS A O 1
ATOM 1253 N N . LEU A 1 165 ? 13.303 -6.977 -3.888 1.00 98.00 165 LEU A N 1
ATOM 1254 C CA . LEU A 1 165 ? 12.680 -5.943 -3.072 1.00 98.00 165 LEU A CA 1
ATOM 1255 C C . LEU A 1 165 ? 13.753 -5.050 -2.431 1.00 98.00 165 LEU A C 1
ATOM 1257 O O . LEU A 1 165 ? 14.683 -5.559 -1.807 1.00 98.00 165 LEU A O 1
ATOM 1261 N N . ILE A 1 166 ? 13.597 -3.733 -2.547 1.00 97.62 166 ILE A N 1
ATOM 1262 C CA . ILE A 1 166 ? 14.451 -2.712 -1.924 1.00 97.62 166 ILE A CA 1
ATOM 1263 C C . ILE A 1 166 ? 13.780 -2.165 -0.663 1.00 97.62 166 ILE A C 1
ATOM 1265 O O . ILE A 1 166 ? 14.351 -2.210 0.428 1.00 97.62 166 ILE A O 1
ATOM 1269 N N . SER A 1 167 ? 12.545 -1.680 -0.790 1.00 96.19 167 SER A N 1
ATOM 1270 C CA . SER A 1 167 ? 11.791 -1.099 0.321 1.00 96.19 167 SER A CA 1
ATOM 1271 C C . SER A 1 167 ? 10.280 -1.214 0.118 1.00 96.19 167 SER A C 1
ATOM 1273 O O . SER A 1 167 ? 9.800 -1.591 -0.952 1.00 96.19 167 SER A O 1
ATOM 1275 N N . ILE A 1 168 ? 9.539 -0.935 1.191 1.00 96.44 168 ILE A N 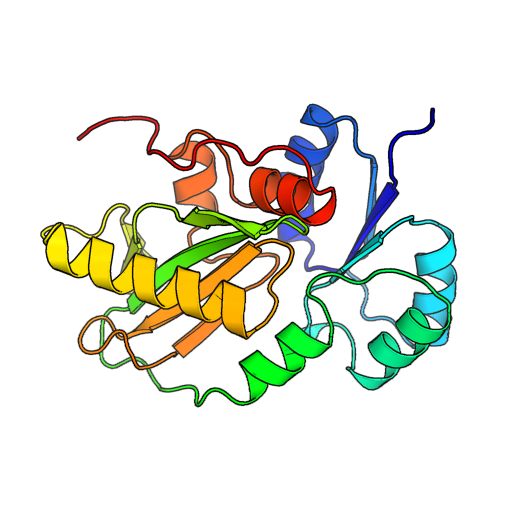1
ATOM 1276 C CA . ILE A 1 168 ? 8.077 -0.968 1.249 1.00 96.44 168 ILE A CA 1
ATOM 1277 C C . ILE A 1 168 ? 7.623 0.332 1.907 1.00 96.44 168 ILE A C 1
ATOM 1279 O O . ILE A 1 168 ? 8.142 0.660 2.976 1.00 96.44 168 ILE A O 1
ATOM 1283 N N . ASN A 1 169 ? 6.653 1.025 1.311 1.00 95.06 169 ASN A N 1
ATOM 1284 C CA . ASN A 1 169 ? 6.029 2.211 1.903 1.00 95.06 169 ASN A CA 1
ATOM 1285 C C . ASN A 1 169 ? 4.513 2.005 2.013 1.00 95.06 169 ASN A C 1
ATOM 1287 O O . ASN A 1 169 ? 3.888 1.478 1.091 1.00 95.06 169 ASN A O 1
ATOM 1291 N N . TRP A 1 170 ? 3.923 2.406 3.142 1.00 94.56 170 TRP A N 1
ATOM 1292 C CA . TRP A 1 170 ? 2.516 2.131 3.447 1.00 94.56 170 TRP A CA 1
ATOM 1293 C C . TRP A 1 170 ? 1.636 3.358 3.325 1.00 94.56 170 TRP A C 1
ATOM 1295 O O . TRP A 1 170 ? 0.759 3.394 2.473 1.00 94.56 170 TRP A O 1
ATOM 1305 N N . LEU A 1 171 ? 1.831 4.366 4.168 1.00 93.69 171 LEU A N 1
ATOM 1306 C CA . LEU A 1 171 ? 0.937 5.523 4.172 1.00 93.69 171 LEU A CA 1
ATOM 1307 C C . LEU A 1 171 ? 1.510 6.718 3.406 1.00 93.69 171 LEU A C 1
ATOM 1309 O O . LEU A 1 171 ? 0.770 7.640 3.090 1.00 93.69 171 LEU A O 1
ATOM 1313 N N . ASN A 1 172 ? 2.790 6.666 3.036 1.00 90.94 172 ASN A N 1
ATOM 1314 C CA . ASN A 1 172 ? 3.488 7.749 2.348 1.00 90.94 172 ASN A CA 1
ATOM 1315 C C . ASN A 1 172 ? 4.335 7.227 1.164 1.00 90.94 172 ASN A C 1
ATOM 1317 O O . ASN A 1 172 ? 5.560 7.140 1.285 1.00 90.94 172 ASN A O 1
ATOM 1321 N N . PRO A 1 173 ? 3.713 6.810 0.042 1.00 92.56 173 PRO A N 1
ATOM 1322 C CA . PRO A 1 173 ? 4.453 6.336 -1.122 1.00 92.56 173 PRO A CA 1
ATOM 1323 C C . PRO A 1 173 ? 5.328 7.417 -1.758 1.00 92.56 173 PRO A C 1
ATOM 1325 O O . PRO A 1 173 ? 4.928 8.573 -1.880 1.00 92.56 173 PRO A O 1
ATOM 1328 N N . VAL A 1 174 ? 6.491 7.014 -2.270 1.00 90.31 174 VAL A N 1
ATOM 1329 C CA . VAL A 1 174 ? 7.475 7.896 -2.914 1.00 90.31 174 VAL A CA 1
ATOM 1330 C C . VAL A 1 174 ? 6.900 8.560 -4.162 1.00 90.31 174 VAL A C 1
ATOM 1332 O O . VAL A 1 174 ? 7.181 9.726 -4.432 1.00 90.31 174 VAL A O 1
ATOM 1335 N N . VAL A 1 175 ? 6.089 7.837 -4.937 1.00 85.31 175 VAL A N 1
ATOM 1336 C CA . VAL A 1 175 ? 5.522 8.350 -6.198 1.00 85.31 175 VAL A CA 1
ATOM 1337 C C . VAL A 1 175 ? 4.120 8.944 -6.042 1.00 85.31 175 VAL A C 1
ATOM 1339 O O . VAL A 1 175 ? 3.461 9.241 -7.043 1.00 85.31 175 VAL A O 1
ATOM 1342 N N . GLN A 1 176 ? 3.650 9.134 -4.802 1.00 75.69 176 GLN A N 1
ATOM 1343 C CA . GLN A 1 176 ? 2.272 9.550 -4.534 1.00 75.69 176 GLN A CA 1
ATOM 1344 C C . GLN A 1 176 ? 1.919 10.890 -5.180 1.00 75.69 176 GLN A C 1
ATOM 1346 O O . GLN A 1 176 ? 0.815 11.025 -5.698 1.00 75.69 176 GLN A O 1
ATOM 1351 N N . ASP A 1 177 ? 2.839 11.857 -5.200 1.00 70.81 177 ASP A N 1
ATOM 1352 C CA . ASP A 1 177 ? 2.561 13.201 -5.715 1.00 70.81 177 ASP A CA 1
ATOM 1353 C C . ASP A 1 177 ? 2.291 13.154 -7.220 1.00 70.81 177 ASP A C 1
ATOM 1355 O O . ASP A 1 177 ? 1.314 13.725 -7.705 1.00 70.81 177 ASP A O 1
ATOM 1359 N N . ASN A 1 178 ? 3.100 12.383 -7.950 1.00 69.62 178 ASN A N 1
ATOM 1360 C CA . ASN A 1 178 ? 2.955 12.191 -9.390 1.00 69.62 178 ASN A CA 1
ATOM 1361 C C . ASN A 1 178 ? 1.643 11.491 -9.746 1.00 69.62 178 ASN A C 1
ATOM 1363 O O . ASN A 1 178 ? 0.986 11.862 -10.718 1.00 69.62 178 ASN A O 1
ATOM 1367 N N . LEU A 1 179 ? 1.246 10.484 -8.967 1.00 65.75 179 LEU A N 1
ATOM 1368 C CA . LEU A 1 179 ? 0.035 9.714 -9.241 1.00 65.75 179 LEU A CA 1
ATOM 1369 C C . LEU A 1 179 ? -1.239 10.388 -8.733 1.00 65.75 179 LEU A C 1
ATOM 1371 O O . LEU A 1 179 ? -2.279 10.240 -9.372 1.00 65.75 179 LEU A O 1
ATOM 1375 N N . SER A 1 180 ? -1.167 11.182 -7.665 1.00 62.28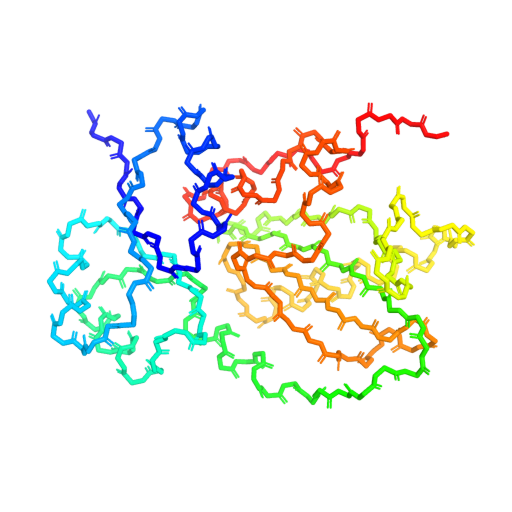 180 SER A N 1
ATOM 1376 C CA . SER A 1 180 ? -2.315 11.941 -7.149 1.00 62.28 180 SER A CA 1
ATOM 1377 C C . SER A 1 180 ? -2.838 12.958 -8.165 1.00 62.28 180 SER A C 1
ATOM 1379 O O . SER A 1 180 ? -4.035 13.222 -8.202 1.00 62.28 180 SER A O 1
ATOM 1381 N N . VAL A 1 181 ? -1.965 13.485 -9.032 1.00 61.16 181 VAL A N 1
ATOM 1382 C CA . VAL A 1 181 ? -2.352 14.357 -10.160 1.00 61.16 181 VAL A CA 1
ATOM 1383 C C . VAL A 1 181 ? -2.376 13.639 -11.510 1.00 61.16 181 VAL A C 1
ATOM 1385 O O . VAL A 1 181 ? -2.856 14.196 -12.497 1.00 61.16 181 VAL A O 1
ATOM 1388 N N . GLY A 1 182 ? -1.815 12.432 -11.576 1.00 73.00 182 GLY A N 1
ATOM 1389 C CA . GLY A 1 182 ? -1.587 11.692 -12.813 1.00 73.00 182 GLY A CA 1
ATOM 1390 C C . GLY A 1 182 ? -2.575 10.561 -13.071 1.00 73.00 182 GLY A C 1
ATOM 1391 O O . GLY A 1 182 ? -2.609 10.075 -14.196 1.00 73.00 182 GLY A O 1
ATOM 1392 N N . SER A 1 183 ? -3.375 10.148 -12.084 1.00 84.31 183 SER A N 1
ATOM 1393 C CA . SER A 1 183 ? -4.306 9.014 -12.182 1.00 84.31 183 SER A CA 1
ATOM 1394 C C . SER A 1 183 ? -5.739 9.378 -11.791 1.00 84.31 183 SER A C 1
ATOM 1396 O O . SER A 1 183 ? -5.966 10.377 -11.112 1.00 84.31 183 SER A O 1
ATOM 1398 N N . ILE A 1 184 ? -6.714 8.592 -12.264 1.00 87.12 184 ILE A N 1
ATOM 1399 C CA . ILE A 1 184 ? -8.143 8.832 -11.997 1.00 87.12 184 ILE A CA 1
ATOM 1400 C C . ILE A 1 184 ? -8.453 8.735 -10.497 1.00 87.12 184 ILE A C 1
ATOM 1402 O O . ILE A 1 184 ? -9.206 9.556 -9.977 1.00 87.12 184 ILE A O 1
ATOM 1406 N N . THR A 1 185 ? -7.877 7.750 -9.807 1.00 92.25 185 THR A N 1
ATOM 1407 C CA . THR A 1 185 ? -8.024 7.561 -8.362 1.00 92.25 185 THR A CA 1
ATOM 1408 C C . THR A 1 185 ? -6.655 7.575 -7.693 1.00 92.25 185 THR A C 1
ATOM 1410 O O . THR A 1 185 ? -5.768 6.790 -8.040 1.00 92.25 185 THR A O 1
ATOM 1413 N N . SER A 1 186 ? -6.494 8.480 -6.725 1.00 93.00 186 SER A N 1
ATOM 1414 C CA . SER A 1 186 ? -5.242 8.675 -5.996 1.00 93.00 186 SER A CA 1
ATOM 1415 C C . SER A 1 186 ? -4.932 7.496 -5.069 1.00 93.00 186 SER A C 1
ATOM 1417 O O . SER A 1 186 ? -5.801 6.685 -4.735 1.00 93.00 186 SER A O 1
ATOM 1419 N N . TYR A 1 187 ? -3.678 7.407 -4.619 1.00 94.75 187 TYR A N 1
ATOM 1420 C CA . TYR A 1 187 ? -3.260 6.367 -3.678 1.00 94.75 187 TYR A CA 1
ATOM 1421 C C . TYR A 1 187 ? -4.070 6.404 -2.375 1.00 94.75 187 TYR A C 1
ATOM 1423 O O . TYR A 1 187 ? -4.581 5.374 -1.939 1.00 94.75 187 TYR A O 1
ATOM 1431 N N . ALA A 1 188 ? -4.223 7.593 -1.781 1.00 94.38 188 ALA A N 1
ATOM 1432 C CA . ALA A 1 188 ? -4.951 7.772 -0.530 1.00 94.38 188 ALA A CA 1
ATOM 1433 C C . ALA A 1 188 ? -6.437 7.406 -0.681 1.00 94.38 188 ALA A C 1
ATOM 1435 O O . ALA A 1 188 ? -6.973 6.674 0.150 1.00 94.38 188 ALA A O 1
ATOM 1436 N N . GLU A 1 189 ? -7.092 7.827 -1.771 1.00 94.94 189 GLU A N 1
ATOM 1437 C CA . GLU A 1 189 ? -8.488 7.463 -2.033 1.00 94.94 189 GLU A CA 1
ATOM 1438 C C . GLU A 1 189 ? -8.647 5.945 -2.176 1.00 94.94 189 GLU A C 1
ATOM 1440 O O . GLU A 1 189 ? -9.541 5.350 -1.572 1.00 94.94 189 GLU A O 1
ATOM 1445 N N . GLN A 1 190 ? -7.754 5.296 -2.926 1.00 95.94 190 GLN A N 1
ATOM 1446 C CA . GLN A 1 190 ? -7.819 3.855 -3.135 1.00 95.94 190 GLN A CA 1
ATOM 1447 C C . GLN A 1 190 ? -7.509 3.066 -1.860 1.00 95.94 190 GLN A C 1
ATOM 1449 O O . GLN A 1 190 ? -8.158 2.052 -1.600 1.00 95.94 190 GLN A O 1
ATOM 1454 N N . PHE A 1 191 ? -6.565 3.538 -1.042 1.00 96.69 191 PHE A N 1
ATOM 1455 C CA . PHE A 1 191 ? -6.284 2.970 0.274 1.00 96.69 191 PHE A CA 1
ATOM 1456 C C . PHE A 1 191 ? -7.537 3.017 1.160 1.00 96.69 191 PHE A C 1
ATOM 1458 O O . PHE A 1 191 ? -7.928 1.998 1.732 1.00 96.69 191 PHE A O 1
ATOM 1465 N N . LEU A 1 192 ? -8.202 4.176 1.238 1.00 96.44 192 LEU A N 1
ATOM 1466 C CA . LEU A 1 192 ? -9.424 4.360 2.025 1.00 96.44 192 LEU A CA 1
ATOM 1467 C C . LEU A 1 192 ? -10.565 3.476 1.513 1.00 96.44 192 LEU A C 1
ATOM 1469 O O . LEU A 1 192 ? -11.208 2.788 2.306 1.00 96.44 192 LEU A O 1
ATOM 1473 N N . ARG A 1 193 ? -10.781 3.434 0.192 1.00 96.88 193 ARG A N 1
ATOM 1474 C CA . ARG A 1 193 ? -11.758 2.533 -0.438 1.00 96.88 193 ARG A CA 1
ATOM 1475 C C . ARG A 1 193 ? -11.466 1.074 -0.107 1.00 96.88 193 ARG A C 1
ATOM 1477 O O . ARG A 1 193 ? -12.393 0.344 0.207 1.00 96.88 193 ARG A O 1
ATOM 1484 N N . ALA A 1 194 ? -10.205 0.652 -0.134 1.00 97.31 194 ALA A N 1
ATOM 1485 C CA . ALA A 1 194 ? -9.814 -0.720 0.168 1.00 97.31 194 ALA A CA 1
ATOM 1486 C C . ALA A 1 194 ? -10.061 -1.103 1.637 1.00 97.31 194 ALA A C 1
ATOM 1488 O O . ALA A 1 194 ? -10.601 -2.177 1.898 1.00 97.31 194 ALA A O 1
ATOM 1489 N N . VAL A 1 195 ? -9.707 -0.223 2.580 1.00 96.31 195 VAL A N 1
ATOM 1490 C CA . VAL A 1 195 ? -9.907 -0.423 4.029 1.00 96.31 195 VAL A CA 1
ATOM 1491 C C . VAL A 1 195 ? -11.385 -0.431 4.417 1.00 96.31 195 VAL A C 1
ATOM 1493 O O . VAL A 1 195 ? -11.803 -1.224 5.259 1.00 96.31 195 VAL A O 1
ATOM 1496 N N . LEU A 1 196 ? -12.178 0.440 3.794 1.00 95.12 196 LEU A N 1
ATOM 1497 C CA . LEU A 1 196 ? -13.630 0.504 3.975 1.00 95.12 196 LEU A CA 1
ATOM 1498 C C . LEU A 1 196 ? -14.387 -0.479 3.082 1.00 95.12 196 LEU A C 1
ATOM 1500 O O . LEU A 1 196 ? -15.614 -0.535 3.134 1.00 95.12 196 LEU A O 1
ATOM 1504 N N . ASP A 1 197 ? -13.650 -1.221 2.256 1.00 95.25 197 ASP A N 1
ATOM 1505 C CA . ASP A 1 197 ? -14.158 -2.227 1.335 1.00 95.25 197 ASP A CA 1
ATOM 1506 C C . ASP A 1 197 ? -15.260 -1.701 0.389 1.00 95.25 197 ASP A C 1
ATOM 1508 O O . ASP A 1 197 ? -16.219 -2.376 0.018 1.00 95.25 197 ASP A O 1
ATOM 1512 N N . LEU A 1 198 ? -15.083 -0.450 -0.031 1.00 95.12 198 LEU A N 1
ATOM 1513 C CA . LEU A 1 198 ? -15.844 0.203 -1.086 1.00 95.12 198 LEU A CA 1
ATOM 1514 C C . LEU A 1 198 ? -15.385 -0.304 -2.468 1.00 95.12 198 LEU A C 1
ATOM 1516 O O . LEU A 1 198 ? -14.292 -0.867 -2.604 1.00 95.12 198 LEU A O 1
ATOM 1520 N N . PRO A 1 199 ? -16.176 -0.083 -3.536 1.00 96.38 199 PRO A N 1
ATOM 1521 C CA . PRO A 1 199 ? -15.716 -0.327 -4.898 1.00 96.38 199 PRO A CA 1
ATOM 1522 C C . PRO A 1 199 ? -14.414 0.425 -5.193 1.00 96.38 199 PRO A C 1
ATOM 1524 O O . PRO A 1 199 ? -14.322 1.644 -5.000 1.00 96.38 199 PRO A O 1
ATOM 1527 N N . LEU A 1 200 ? -13.412 -0.304 -5.680 1.00 96.56 200 LEU A N 1
ATOM 1528 C CA . LEU A 1 200 ? -12.140 0.279 -6.088 1.00 96.56 200 LEU A CA 1
ATOM 1529 C C . LEU A 1 200 ? -12.333 1.204 -7.302 1.00 96.56 200 LEU A C 1
ATOM 1531 O O . LEU A 1 200 ? -13.146 0.937 -8.187 1.00 96.56 200 LEU A O 1
ATOM 1535 N N . GLY A 1 201 ? -11.622 2.332 -7.307 1.00 94.06 201 GLY A N 1
ATOM 1536 C CA . GLY A 1 201 ? -11.612 3.281 -8.419 1.00 94.06 201 GLY A CA 1
ATOM 1537 C C . GLY A 1 201 ? -10.676 2.846 -9.548 1.00 94.06 201 GLY A C 1
ATOM 1538 O O . GLY A 1 201 ? -9.893 1.907 -9.388 1.00 94.06 201 GLY A O 1
ATOM 1539 N N . SER A 1 202 ? -10.755 3.536 -10.689 1.00 93.38 202 SER A N 1
ATOM 1540 C CA . SER A 1 202 ? -9.823 3.316 -11.800 1.00 93.38 202 SER A CA 1
ATOM 1541 C C . SER A 1 202 ? -8.456 3.914 -11.470 1.00 93.38 202 SER A C 1
ATOM 1543 O O . SER A 1 202 ? -8.356 5.053 -11.025 1.00 93.38 202 SER A O 1
ATOM 1545 N N . THR A 1 203 ? -7.395 3.158 -11.728 1.00 92.12 203 THR A N 1
ATOM 1546 C CA . THR A 1 203 ? -6.000 3.581 -11.524 1.00 92.12 203 THR A CA 1
ATOM 1547 C C . THR A 1 203 ? -5.322 4.011 -12.829 1.00 92.12 203 THR A C 1
ATOM 1549 O O . THR A 1 203 ? -4.104 4.190 -12.868 1.00 92.12 203 THR A O 1
ATOM 1552 N N . GLU A 1 204 ? -6.097 4.179 -13.907 1.00 87.31 204 GLU A N 1
ATOM 1553 C CA . GLU A 1 204 ? -5.596 4.648 -15.200 1.00 87.31 204 GLU A CA 1
ATOM 1554 C C . GLU A 1 204 ? -5.030 6.067 -15.110 1.00 87.31 204 GLU A C 1
ATOM 1556 O O . GLU A 1 204 ? -5.483 6.899 -14.316 1.00 87.31 204 GLU A O 1
ATOM 1561 N N . ALA A 1 205 ? -4.044 6.350 -15.961 1.00 83.19 205 ALA A N 1
ATOM 1562 C CA . ALA A 1 205 ? -3.495 7.688 -16.089 1.00 83.19 205 ALA A CA 1
ATOM 1563 C C . ALA A 1 205 ? -4.532 8.648 -16.702 1.00 83.19 205 ALA A C 1
ATOM 1565 O O . ALA A 1 205 ? -5.206 8.309 -17.673 1.00 83.19 205 ALA A O 1
ATOM 1566 N N . LEU A 1 206 ? -4.625 9.875 -16.180 1.00 77.81 206 LEU A N 1
ATOM 1567 C CA . LEU A 1 206 ? -5.574 10.899 -16.646 1.00 77.81 206 LEU A CA 1
ATOM 1568 C C . LEU A 1 206 ? -5.316 11.373 -18.083 1.00 77.81 206 LEU A C 1
ATOM 1570 O O . LEU A 1 206 ? -6.189 11.982 -18.703 1.00 77.81 206 LEU A O 1
ATOM 1574 N N . ARG A 1 207 ? -4.117 11.133 -18.618 1.00 66.62 207 ARG A N 1
ATOM 1575 C CA . ARG A 1 207 ? -3.781 11.396 -20.017 1.00 66.62 207 ARG A CA 1
ATOM 1576 C C . ARG A 1 207 ? -3.174 10.146 -20.630 1.00 66.62 207 ARG A C 1
ATOM 1578 O O . ARG A 1 207 ? -2.175 9.635 -20.134 1.00 66.62 207 ARG A O 1
ATOM 1585 N N . SER A 1 208 ? -3.780 9.690 -21.719 1.00 53.59 208 SER A N 1
ATOM 1586 C CA . SER A 1 208 ? -3.181 8.715 -22.626 1.00 53.59 208 SER A CA 1
ATOM 1587 C C . SER A 1 208 ? -2.007 9.394 -23.340 1.00 53.59 208 SER A C 1
ATOM 1589 O O . SER A 1 208 ? -2.182 10.490 -23.879 1.00 53.59 208 SER A O 1
ATOM 1591 N N . TYR A 1 209 ? -0.822 8.786 -23.276 1.00 50.97 209 TYR A N 1
ATOM 1592 C CA . TYR A 1 209 ? 0.376 9.240 -23.990 1.00 50.97 209 TYR A CA 1
ATOM 1593 C C . TYR A 1 209 ? 0.353 8.788 -25.450 1.00 50.97 209 TYR A C 1
ATOM 1595 O O . TYR A 1 209 ? -0.174 7.682 -25.707 1.00 50.97 209 TYR A O 1
#